Protein AF-A0A2V8ITG3-F1 (afdb_monomer)

Mean predicted aligned error: 16.87 Å

Solvent-accessible surface area (backbone atoms only — not comparable to full-atom values): 13182 Å² total; per-residue (Å²): 138,84,89,83,83,87,79,85,81,84,82,84,82,82,79,81,78,76,78,73,76,70,71,50,58,77,72,59,46,65,30,50,30,39,38,37,41,91,92,42,79,46,66,33,39,35,39,34,44,70,60,87,52,37,33,38,39,39,37,38,40,96,91,45,75,36,63,32,40,36,38,42,59,37,47,38,37,37,40,37,37,62,47,83,47,99,92,42,81,45,65,40,44,32,42,33,41,55,58,83,56,34,36,41,34,40,34,48,37,103,87,54,56,37,40,35,38,31,26,29,74,70,39,67,80,65,53,74,81,84,68,72,82,81,68,80,80,73,68,73,56,44,45,30,42,35,45,36,44,38,97,89,49,74,49,70,33,41,36,37,40,43,64,59,89,44,41,32,38,38,42,37,36,40,91,88,80,43,77,36,66,31,45,33,39,45,58,78,51,36,40,38,37,32,35,69,48,70,58,98,85,43,82,36,51,34,40,38,45,32,38,53,78,52,94,50,36,32,39,35,39,34,35,53,54,85,76,47,61,32,40,35,40,34,39,53,61,128

Sequence (238 aa):
MIYKAIILNIAALLTFASAASAQSADVTGTWTATFVTNGQSYPAKMILKKDGENTSGTISSDRGEFPISGAVSGQTVTFSFTMQGENGPIAIAMKGDVDGDAMKGTFDHGGGSGTWSASRGDAQAKEQPKRDAPPEKVDVTGTWAFSIELPNISATPT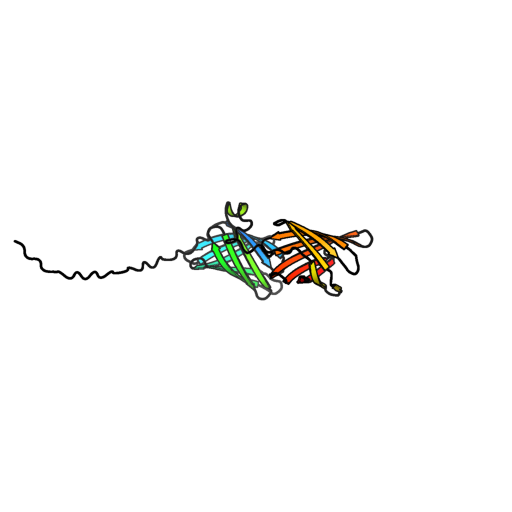VVFKQDGESLTGEYQSQQYGGFPLKGTMKGNTIDFGFEMAIDGNALSVSYSGTVVDKDTMKGEMSYGGLADGTFTAARKK

Radius of gyration: 26.59 Å; Cα contacts (8 Å, |Δi|>4): 500; chains: 1; bounding box: 91×51×76 Å

Structure (mmCIF, N/CA/C/O backbone):
data_AF-A0A2V8ITG3-F1
#
_entry.id   AF-A0A2V8ITG3-F1
#
loop_
_atom_site.group_PDB
_atom_site.id
_atom_site.type_symbol
_atom_site.label_atom_id
_atom_site.label_alt_id
_atom_site.label_comp_id
_atom_site.label_asym_id
_atom_site.label_entity_id
_atom_site.label_seq_id
_atom_site.pdbx_PDB_ins_code
_atom_site.Cartn_x
_atom_site.Cartn_y
_atom_site.Cartn_z
_atom_site.occupancy
_atom_site.B_iso_or_equiv
_atom_site.auth_seq_id
_atom_site.auth_comp_id
_atom_site.auth_asym_id
_atom_site.auth_atom_id
_atom_site.pdbx_PDB_model_num
ATOM 1 N N . MET A 1 1 ? -68.868 -25.888 50.335 1.00 37.38 1 MET A N 1
ATOM 2 C CA . MET A 1 1 ? -68.488 -25.848 48.903 1.00 37.38 1 MET A CA 1
ATOM 3 C C . MET A 1 1 ? -68.518 -24.384 48.471 1.00 37.38 1 MET A C 1
ATOM 5 O O . MET A 1 1 ? -69.593 -23.826 48.375 1.00 37.38 1 MET A O 1
ATOM 9 N N . ILE A 1 2 ? -67.430 -23.654 48.727 1.00 35.66 2 ILE A N 1
ATOM 10 C CA . ILE A 1 2 ? -66.451 -23.124 47.750 1.00 35.66 2 ILE A CA 1
ATOM 11 C C . ILE A 1 2 ? -67.048 -22.055 46.814 1.00 35.66 2 ILE A C 1
ATOM 13 O O . ILE A 1 2 ? -67.674 -22.367 45.807 1.00 35.66 2 ILE A O 1
ATOM 17 N N . TYR A 1 3 ? -66.769 -20.794 47.164 1.00 35.47 3 TYR A N 1
ATOM 18 C CA . TYR A 1 3 ? -66.796 -19.612 46.300 1.00 35.47 3 TYR A CA 1
ATOM 19 C C . TYR A 1 3 ? -65.605 -19.638 45.328 1.00 35.47 3 TYR A C 1
ATOM 21 O O . TYR A 1 3 ? -64.505 -20.022 45.730 1.00 35.47 3 TYR A O 1
ATOM 29 N N . LYS A 1 4 ? -65.770 -19.134 44.097 1.00 35.31 4 LYS A N 1
ATOM 30 C CA . LYS A 1 4 ? -64.644 -18.652 43.278 1.00 35.31 4 LYS A CA 1
ATOM 31 C C . LYS A 1 4 ? -64.992 -17.322 42.610 1.00 35.31 4 LYS A C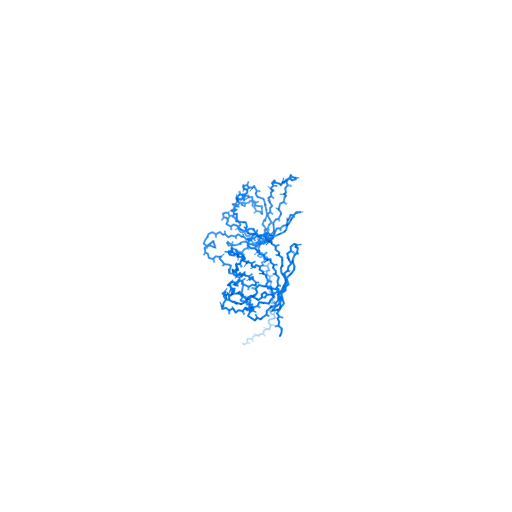 1
ATOM 33 O O . LYS A 1 4 ? -65.743 -17.276 41.643 1.00 35.31 4 LYS A O 1
ATOM 38 N N . ALA A 1 5 ? -64.419 -16.256 43.163 1.00 38.72 5 ALA A N 1
ATOM 39 C CA . ALA A 1 5 ? -64.280 -14.952 42.533 1.00 38.72 5 ALA A CA 1
ATOM 40 C C . ALA A 1 5 ? -63.110 -15.002 41.536 1.00 38.72 5 ALA A C 1
ATOM 42 O O . ALA A 1 5 ? -62.048 -15.541 41.848 1.00 38.72 5 ALA A O 1
ATOM 43 N N . ILE A 1 6 ? -63.312 -14.458 40.338 1.00 42.28 6 ILE A N 1
ATOM 44 C CA . ILE A 1 6 ? -62.268 -14.302 39.322 1.00 42.28 6 ILE A CA 1
ATOM 45 C C . ILE A 1 6 ? -61.577 -12.966 39.604 1.00 42.28 6 ILE A C 1
ATOM 47 O O . ILE A 1 6 ? -62.168 -11.906 39.418 1.00 42.28 6 ILE A O 1
ATOM 51 N N . ILE A 1 7 ? -60.344 -13.027 40.107 1.00 39.53 7 ILE A N 1
ATOM 52 C CA . ILE A 1 7 ? -59.481 -11.861 40.319 1.00 39.53 7 ILE A CA 1
ATOM 53 C C . ILE A 1 7 ? -58.686 -11.633 39.032 1.00 39.53 7 ILE A C 1
ATOM 55 O O . ILE A 1 7 ? -57.923 -12.497 38.602 1.00 39.53 7 ILE A O 1
ATOM 59 N N . LEU A 1 8 ? -58.882 -10.466 38.422 1.00 34.41 8 LEU A N 1
ATOM 60 C CA . LEU A 1 8 ? -58.114 -9.975 37.282 1.00 34.41 8 LEU A CA 1
ATOM 61 C C . LEU A 1 8 ? -56.785 -9.401 37.808 1.00 34.41 8 LEU A C 1
ATOM 63 O O . LEU A 1 8 ? -56.781 -8.368 38.473 1.00 34.41 8 LEU A O 1
ATOM 67 N N . ASN A 1 9 ? -55.665 -10.084 37.556 1.00 35.25 9 ASN A N 1
ATOM 68 C CA . ASN A 1 9 ? -54.328 -9.616 37.936 1.00 35.25 9 ASN A CA 1
ATOM 69 C C . ASN A 1 9 ? -53.717 -8.766 36.813 1.00 35.25 9 ASN A C 1
ATOM 71 O O . ASN A 1 9 ? -53.488 -9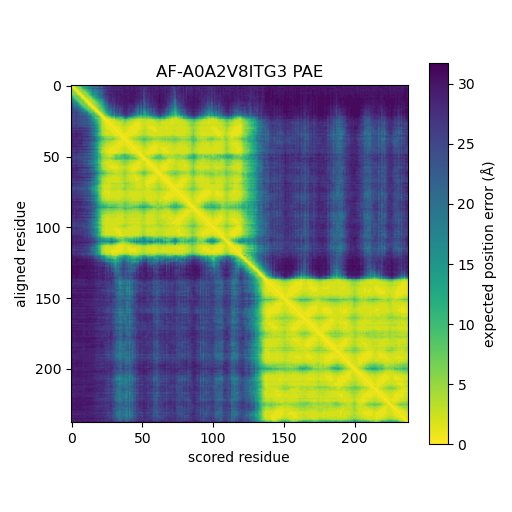.255 35.708 1.00 35.25 9 ASN A O 1
ATOM 75 N N . ILE A 1 10 ? -53.434 -7.500 37.122 1.00 47.84 10 ILE A N 1
ATOM 76 C CA . ILE A 1 10 ? -52.652 -6.573 36.297 1.00 47.84 10 ILE A CA 1
ATOM 77 C C . ILE A 1 10 ? -51.172 -6.812 36.617 1.00 47.84 10 ILE A C 1
ATOM 79 O O . ILE A 1 10 ? -50.744 -6.580 37.745 1.00 47.84 10 ILE A O 1
ATOM 83 N N . ALA A 1 11 ? -50.383 -7.257 35.638 1.00 43.88 11 ALA A N 1
ATOM 84 C CA . ALA A 1 11 ? -48.926 -7.312 35.747 1.00 43.88 11 ALA A CA 1
ATOM 85 C C . ALA A 1 11 ? -48.317 -6.138 34.966 1.00 43.88 11 ALA A C 1
ATOM 87 O O . ALA A 1 11 ? -48.260 -6.159 33.738 1.00 43.88 11 ALA A O 1
ATOM 88 N N . ALA A 1 12 ? -47.883 -5.099 35.683 1.00 47.81 12 ALA A N 1
ATOM 89 C CA . ALA A 1 12 ? -47.069 -4.022 35.129 1.00 47.81 12 ALA A CA 1
ATOM 90 C C . ALA A 1 12 ? -45.604 -4.486 35.067 1.00 47.81 12 ALA A C 1
ATOM 92 O O . ALA A 1 12 ? -44.951 -4.646 36.098 1.00 47.81 12 ALA A O 1
ATOM 93 N N . LEU A 1 13 ? -45.099 -4.728 33.857 1.00 40.94 13 LEU A N 1
ATOM 94 C CA . LEU A 1 13 ? -43.694 -5.045 33.608 1.00 40.94 13 LEU A CA 1
ATOM 95 C C . LEU A 1 13 ? -42.901 -3.725 33.535 1.00 40.94 13 LEU A C 1
ATOM 97 O O . LEU A 1 13 ? -42.943 -3.030 32.522 1.00 40.94 13 LEU A O 1
ATOM 101 N N . LEU A 1 14 ? -42.203 -3.348 34.611 1.00 46.72 14 LEU A N 1
ATOM 102 C CA . LEU A 1 14 ? -41.207 -2.270 34.575 1.00 46.72 14 LEU A CA 1
ATOM 103 C C . LEU A 1 14 ? -39.912 -2.802 33.947 1.00 46.72 14 LEU A C 1
ATOM 105 O O . LEU A 1 14 ? -39.163 -3.543 34.581 1.00 46.72 14 LEU A O 1
ATOM 109 N N . THR A 1 15 ? -39.626 -2.408 32.708 1.00 45.44 15 THR A N 1
ATOM 110 C CA . THR A 1 15 ? -38.314 -2.612 32.085 1.00 45.44 15 THR A CA 1
ATOM 111 C C . THR A 1 15 ? -37.348 -1.532 32.572 1.00 45.44 15 THR A C 1
ATOM 113 O O . THR A 1 15 ? -37.402 -0.392 32.111 1.00 45.44 15 THR A O 1
ATOM 116 N N . PHE A 1 16 ? -36.446 -1.877 33.492 1.00 43.12 16 PHE A N 1
ATOM 117 C CA . PHE A 1 16 ? -35.237 -1.087 33.725 1.00 43.12 16 PHE A CA 1
ATOM 118 C C . PHE A 1 16 ? -34.304 -1.286 32.527 1.00 43.12 16 PHE A C 1
ATOM 120 O O . PHE A 1 16 ? -33.667 -2.329 32.390 1.00 43.12 16 PHE A O 1
ATOM 127 N N . ALA A 1 17 ? -34.242 -0.298 31.635 1.00 43.00 17 ALA A N 1
ATOM 128 C CA . ALA A 1 17 ? -33.163 -0.207 30.665 1.00 43.00 17 ALA A CA 1
ATOM 129 C C . ALA A 1 17 ? -31.890 0.182 31.428 1.00 43.00 17 ALA A C 1
ATOM 131 O O . ALA A 1 17 ? -31.661 1.354 31.724 1.00 43.00 17 ALA A O 1
ATOM 132 N N . SER A 1 18 ? -31.082 -0.809 31.797 1.00 47.00 18 SER A N 1
ATOM 133 C CA . SER A 1 18 ? -29.715 -0.572 32.245 1.00 47.00 18 SER A CA 1
ATOM 134 C C . SER A 1 18 ? -28.960 0.066 31.082 1.00 47.00 18 SER A C 1
ATOM 136 O O . SER A 1 18 ? -28.606 -0.619 30.123 1.00 47.00 18 SER A O 1
ATOM 138 N N . ALA A 1 19 ? -28.736 1.379 31.136 1.00 44.31 19 ALA A N 1
ATOM 139 C CA . ALA A 1 19 ? -27.731 2.018 30.304 1.00 44.31 19 ALA A CA 1
ATOM 140 C C . ALA A 1 19 ? -26.382 1.431 30.734 1.00 44.31 19 ALA A C 1
ATOM 142 O O . ALA A 1 19 ? -25.797 1.858 31.727 1.00 44.31 19 ALA A O 1
ATOM 143 N N . ALA A 1 20 ? -25.938 0.378 30.046 1.00 43.50 20 ALA A N 1
ATOM 144 C CA . ALA A 1 20 ? -24.583 -0.118 30.175 1.00 43.50 20 ALA A CA 1
ATOM 145 C C . ALA A 1 20 ? -23.661 1.063 29.860 1.00 43.50 20 ALA A C 1
ATOM 147 O O . ALA A 1 20 ? -23.623 1.541 28.726 1.00 43.50 20 ALA A O 1
ATOM 148 N N . SER A 1 21 ? -22.978 1.584 30.877 1.00 48.12 21 SER A N 1
ATOM 149 C CA . SER A 1 21 ? -21.921 2.565 30.686 1.00 48.12 21 SER A CA 1
ATOM 150 C C . SER A 1 21 ? -20.873 1.910 29.795 1.00 48.12 21 SER A C 1
ATOM 152 O O . SER A 1 21 ? -20.170 1.002 30.242 1.00 48.12 21 SER A O 1
ATOM 154 N N . ALA A 1 22 ? -20.813 2.302 28.525 1.00 54.34 22 ALA A N 1
ATOM 155 C CA . ALA A 1 22 ? -19.781 1.832 27.618 1.00 54.34 22 ALA A CA 1
ATOM 156 C C . ALA A 1 22 ? -18.432 2.317 28.164 1.00 54.34 22 ALA A C 1
ATOM 158 O O . ALA A 1 22 ? -18.103 3.498 28.075 1.00 54.34 22 ALA A O 1
ATOM 159 N N . GLN A 1 23 ? -17.690 1.421 28.813 1.00 66.69 23 GLN A N 1
ATOM 160 C CA . GLN A 1 23 ? -16.386 1.740 29.372 1.00 66.69 23 GLN A CA 1
ATOM 161 C C . GLN A 1 23 ? -15.424 2.034 28.215 1.00 66.69 23 GLN A C 1
ATOM 163 O O . GLN A 1 23 ? -15.297 1.227 27.295 1.00 66.69 23 GLN A O 1
ATOM 168 N N . SER A 1 24 ? -14.779 3.204 28.236 1.00 74.50 24 SER A N 1
ATOM 169 C CA . SER A 1 24 ? -13.814 3.584 27.200 1.00 74.50 24 SER A CA 1
ATOM 170 C C . SER A 1 24 ? -12.648 2.597 27.157 1.00 74.50 24 SER A C 1
ATOM 172 O O . SER A 1 24 ? -12.103 2.244 28.207 1.00 74.50 24 SER A O 1
ATOM 174 N N . ALA A 1 25 ? -12.230 2.223 25.949 1.00 83.00 25 ALA A N 1
ATOM 175 C CA . ALA A 1 25 ? -11.181 1.248 25.693 1.00 83.00 25 ALA A CA 1
ATOM 176 C C . ALA A 1 25 ? -9.872 1.576 26.437 1.00 83.00 25 ALA A C 1
ATOM 178 O O . ALA A 1 25 ? -9.527 2.746 26.673 1.00 83.00 25 ALA A O 1
ATOM 179 N N . ASP A 1 26 ? -9.142 0.531 26.834 1.00 86.75 26 ASP A N 1
ATOM 180 C CA . ASP A 1 26 ? -7.838 0.669 27.480 1.00 86.75 26 ASP A CA 1
ATOM 181 C C . ASP A 1 26 ? -6.712 0.724 26.444 1.00 86.75 26 ASP A C 1
ATOM 183 O O . ASP A 1 26 ? -6.249 -0.293 25.925 1.00 86.75 26 ASP A O 1
ATOM 187 N N . VAL A 1 27 ? -6.245 1.944 26.191 1.00 90.88 27 VAL A N 1
ATOM 188 C CA . VAL A 1 27 ? -5.159 2.245 25.253 1.00 90.88 27 VAL A CA 1
ATOM 189 C C . VAL A 1 27 ? -3.777 2.268 25.908 1.00 90.88 27 VAL A C 1
ATOM 191 O O . VAL A 1 27 ? -2.792 2.537 25.227 1.00 90.88 27 VAL A O 1
ATOM 194 N N . THR A 1 28 ? -3.663 2.032 27.218 1.00 91.31 28 THR A N 1
ATOM 195 C CA . THR A 1 28 ? -2.387 2.192 27.929 1.00 91.31 28 THR A CA 1
ATOM 196 C C . THR A 1 28 ? -1.337 1.157 27.523 1.00 91.31 28 THR A C 1
ATOM 198 O O . THR A 1 28 ? -1.643 0.052 27.081 1.00 91.31 28 THR A O 1
ATOM 201 N N . GLY A 1 29 ? -0.064 1.518 27.668 1.00 89.06 29 GLY A N 1
ATOM 202 C CA . GLY A 1 29 ? 1.063 0.628 27.405 1.00 89.06 29 GLY A CA 1
ATOM 203 C C . GLY A 1 29 ? 1.778 0.904 26.086 1.00 89.06 29 GLY A C 1
ATOM 204 O O . GLY A 1 29 ? 1.646 1.971 25.486 1.00 89.06 29 GLY A O 1
ATOM 205 N N . THR A 1 30 ? 2.605 -0.058 25.684 1.00 88.31 30 THR A N 1
ATOM 206 C CA . THR A 1 30 ? 3.484 0.050 24.516 1.00 88.31 30 THR A CA 1
ATOM 207 C C . THR A 1 30 ? 2.858 -0.644 23.318 1.00 88.31 30 THR A C 1
ATOM 209 O O . THR A 1 30 ? 2.478 -1.808 23.405 1.00 88.31 30 THR A O 1
ATOM 212 N N . TRP A 1 31 ? 2.825 0.060 22.196 1.00 92.12 31 TRP A N 1
ATOM 213 C CA . TRP A 1 31 ? 2.252 -0.370 20.934 1.00 92.12 31 TRP A CA 1
ATOM 214 C C . TRP A 1 31 ? 3.297 -0.301 19.823 1.00 92.12 31 TRP A C 1
ATOM 216 O O . TRP A 1 31 ? 4.055 0.668 19.722 1.00 92.12 31 TRP A O 1
ATOM 226 N N . THR A 1 32 ? 3.299 -1.303 18.955 1.00 84.38 32 THR A N 1
ATOM 227 C CA . THR A 1 32 ? 4.018 -1.277 17.682 1.00 84.38 32 THR A CA 1
ATOM 228 C C . THR A 1 32 ? 3.070 -0.725 16.630 1.00 84.38 32 THR A C 1
ATOM 230 O O . THR A 1 32 ? 2.027 -1.319 16.379 1.00 84.38 32 THR A O 1
ATOM 233 N N . ALA A 1 33 ? 3.406 0.420 16.043 1.00 88.44 33 ALA A N 1
ATOM 234 C CA . ALA A 1 33 ? 2.581 1.136 15.082 1.00 88.44 33 ALA A CA 1
ATOM 235 C C . ALA A 1 33 ? 3.181 1.106 13.672 1.00 88.44 33 ALA A C 1
ATOM 237 O O . ALA A 1 33 ? 4.388 0.965 13.479 1.00 88.44 33 ALA A O 1
ATOM 238 N N . THR A 1 34 ? 2.339 1.267 12.659 1.00 83.75 34 THR A N 1
ATOM 239 C CA . THR A 1 34 ? 2.747 1.455 11.265 1.00 83.75 34 THR A CA 1
ATOM 240 C C . THR A 1 34 ? 1.870 2.522 10.637 1.00 83.75 34 THR A C 1
ATOM 242 O O . THR A 1 34 ? 0.646 2.448 10.727 1.00 83.75 34 THR A O 1
ATOM 245 N N . PHE A 1 35 ? 2.499 3.508 10.007 1.00 85.38 35 PHE A N 1
ATOM 246 C CA . PHE A 1 35 ? 1.840 4.567 9.250 1.00 85.38 35 PHE A CA 1
ATOM 247 C C . PHE A 1 35 ? 2.035 4.304 7.767 1.00 85.38 35 PHE A C 1
ATOM 249 O O . PHE A 1 35 ? 3.158 4.073 7.333 1.00 85.38 35 PHE A O 1
ATOM 256 N N . VAL A 1 36 ? 0.962 4.371 6.990 1.00 80.50 36 VAL A N 1
ATOM 257 C CA . VAL A 1 36 ? 0.993 4.217 5.537 1.00 80.50 36 VAL A CA 1
ATOM 258 C C . VAL A 1 36 ? 0.516 5.514 4.906 1.00 80.50 36 VAL A C 1
ATOM 260 O O . VAL A 1 36 ? -0.631 5.917 5.098 1.00 80.50 36 VAL A O 1
ATOM 263 N N . THR A 1 37 ? 1.395 6.176 4.163 1.00 76.50 37 THR A N 1
ATOM 264 C CA . THR A 1 37 ? 1.067 7.378 3.386 1.00 76.50 37 THR A CA 1
ATOM 265 C C . THR A 1 37 ? 1.850 7.373 2.088 1.00 76.50 37 THR A C 1
ATOM 267 O O . THR A 1 37 ? 3.012 6.966 2.074 1.00 76.50 37 THR A O 1
ATOM 270 N N . ASN A 1 38 ? 1.195 7.773 0.995 1.00 72.75 38 ASN A N 1
ATOM 271 C CA . ASN A 1 38 ? 1.750 7.719 -0.361 1.00 72.75 38 ASN A CA 1
ATOM 272 C C . ASN A 1 38 ? 2.376 6.345 -0.678 1.00 72.75 38 ASN A C 1
ATOM 274 O O . ASN A 1 38 ? 3.524 6.261 -1.099 1.00 72.75 38 ASN A O 1
ATOM 278 N N . GLY A 1 39 ? 1.676 5.263 -0.313 1.00 59.97 39 GLY A N 1
ATOM 279 C CA . GLY A 1 39 ? 2.135 3.881 -0.516 1.00 59.97 39 GLY A CA 1
ATOM 280 C C . GLY A 1 39 ? 3.307 3.424 0.368 1.00 59.97 39 GLY A C 1
ATOM 281 O O . GLY A 1 39 ? 3.590 2.231 0.435 1.00 59.97 39 GLY A O 1
ATOM 282 N N . GLN A 1 40 ? 3.967 4.327 1.096 1.00 57.31 40 GLN A N 1
ATOM 283 C CA . GLN A 1 40 ? 5.132 4.018 1.923 1.00 57.31 40 GLN A CA 1
ATOM 284 C C . GLN A 1 40 ? 4.731 3.674 3.358 1.00 57.31 40 GLN A C 1
ATOM 286 O O . GLN A 1 40 ? 3.907 4.362 3.964 1.00 57.31 40 GLN A O 1
ATOM 291 N N . SER A 1 41 ? 5.347 2.623 3.907 1.00 78.31 41 SER A N 1
ATOM 292 C CA . SER A 1 41 ? 5.154 2.179 5.292 1.00 78.31 41 SER A CA 1
ATOM 293 C C . SER A 1 41 ? 6.246 2.721 6.210 1.00 78.31 41 SER A C 1
ATOM 295 O O . SER A 1 41 ? 7.432 2.508 5.971 1.00 78.31 41 SER A O 1
ATOM 297 N N . TYR A 1 42 ? 5.836 3.356 7.302 1.00 78.75 42 TYR A N 1
ATOM 298 C CA . TYR A 1 42 ? 6.715 3.931 8.313 1.00 78.75 42 TYR A CA 1
ATOM 299 C C . TYR A 1 42 ? 6.437 3.270 9.670 1.00 78.75 42 TYR A C 1
ATOM 301 O O . TYR A 1 42 ? 5.391 3.538 10.275 1.00 78.75 42 TYR A O 1
ATOM 309 N N . PRO A 1 43 ? 7.322 2.380 10.154 1.00 80.19 43 PRO A N 1
ATOM 310 C CA . PRO A 1 43 ? 7.164 1.762 11.461 1.00 80.19 43 PRO A CA 1
ATOM 311 C C . PRO A 1 43 ? 7.444 2.775 12.576 1.00 80.19 43 PRO A C 1
ATOM 313 O O . PRO A 1 43 ? 8.349 3.603 12.487 1.00 80.19 43 PRO A O 1
ATOM 316 N N . ALA A 1 44 ? 6.682 2.680 13.658 1.00 87.50 44 ALA A N 1
ATOM 317 C CA . ALA A 1 44 ? 6.857 3.499 14.846 1.00 87.50 44 ALA A CA 1
ATOM 318 C C . ALA A 1 44 ? 6.533 2.694 16.106 1.00 87.50 44 ALA A C 1
ATOM 320 O O . ALA A 1 44 ? 5.903 1.640 16.067 1.00 87.50 44 ALA A O 1
ATOM 321 N N . LYS A 1 45 ? 6.946 3.213 17.254 1.00 87.69 45 LYS A N 1
ATOM 322 C CA . LYS A 1 45 ? 6.577 2.702 18.573 1.00 87.69 45 LYS A CA 1
ATOM 323 C C . LYS A 1 45 ? 5.806 3.787 19.303 1.00 87.69 45 LYS A C 1
ATOM 325 O O . LYS A 1 45 ? 6.289 4.910 19.376 1.00 87.69 45 LYS A O 1
ATOM 330 N N . MET A 1 46 ? 4.647 3.457 19.860 1.00 92.88 46 MET A N 1
ATOM 331 C CA . MET A 1 46 ? 3.862 4.375 20.687 1.00 92.88 46 MET A CA 1
ATOM 332 C C . MET A 1 46 ? 3.841 3.879 22.129 1.00 92.88 46 MET A C 1
ATOM 334 O O . MET A 1 46 ? 3.665 2.690 22.371 1.00 92.88 46 MET A O 1
ATOM 338 N N . ILE A 1 47 ? 4.002 4.775 23.095 1.00 89.94 47 ILE A N 1
ATOM 339 C CA . ILE A 1 47 ? 3.862 4.472 24.522 1.00 89.94 47 ILE A CA 1
ATOM 340 C C . ILE A 1 47 ? 2.788 5.397 25.070 1.00 89.94 47 ILE A C 1
ATOM 342 O O . ILE A 1 47 ? 2.997 6.604 25.126 1.00 89.94 47 ILE A O 1
ATOM 346 N N . LEU A 1 48 ? 1.647 4.840 25.471 1.00 94.19 48 LEU A N 1
ATOM 347 C CA . LEU A 1 48 ? 0.464 5.593 25.879 1.00 94.19 48 LEU A CA 1
ATOM 348 C C . LEU A 1 48 ? 0.182 5.429 27.378 1.00 94.19 48 LEU A C 1
ATOM 350 O O . LEU A 1 48 ? 0.309 4.347 27.955 1.00 94.19 48 LEU A O 1
ATOM 354 N N . LYS A 1 49 ? -0.245 6.519 28.010 1.00 87.75 49 LYS A N 1
ATOM 355 C CA . LYS A 1 49 ? -0.703 6.613 29.400 1.00 87.75 49 LYS A CA 1
ATOM 356 C C . LYS A 1 49 ? -2.059 7.306 29.417 1.00 87.75 49 LYS A C 1
ATOM 358 O O . LYS A 1 49 ? -2.255 8.286 28.702 1.00 87.75 49 LYS A O 1
ATOM 363 N N . LYS A 1 50 ? -2.977 6.824 30.249 1.00 81.06 50 LYS A N 1
ATOM 364 C CA . LYS A 1 50 ? -4.341 7.348 30.352 1.00 81.06 50 LYS A CA 1
ATOM 365 C C . LYS A 1 50 ? -4.516 8.116 31.659 1.00 81.06 50 LYS A C 1
ATOM 367 O O . LYS A 1 50 ? -4.047 7.664 32.700 1.00 81.06 50 LYS A O 1
ATOM 372 N N . ASP A 1 51 ? -5.203 9.247 31.577 1.00 79.94 51 ASP A N 1
ATOM 373 C CA . ASP A 1 51 ? -5.668 10.052 32.705 1.00 79.94 51 ASP A CA 1
ATOM 374 C C . ASP A 1 51 ? -7.144 10.410 32.457 1.00 79.94 51 ASP A C 1
ATOM 376 O O . ASP A 1 51 ? -7.474 11.323 31.695 1.00 79.94 51 ASP A O 1
ATOM 380 N N . GLY A 1 52 ? -8.052 9.597 33.005 1.00 75.69 52 GLY A N 1
ATOM 381 C CA . GLY A 1 52 ? -9.482 9.675 32.690 1.00 75.69 52 GLY A CA 1
ATOM 382 C C . GLY A 1 52 ? -9.771 9.368 31.214 1.00 75.69 52 GLY A C 1
ATOM 383 O O . GLY A 1 52 ? -9.412 8.302 30.720 1.00 75.69 52 GLY A O 1
ATOM 384 N N . GLU A 1 53 ? -10.441 10.279 30.507 1.00 76.50 53 GLU A N 1
ATOM 385 C CA . GLU A 1 53 ? -10.679 10.175 29.054 1.00 76.50 53 GLU A CA 1
ATOM 386 C C . GLU A 1 53 ? -9.490 10.669 28.219 1.00 76.50 53 GLU A C 1
ATOM 388 O O . GLU A 1 53 ? -9.398 10.353 27.032 1.00 76.50 53 GLU A O 1
ATOM 393 N N . ASN A 1 54 ? -8.553 11.398 28.828 1.00 84.44 54 ASN A N 1
ATOM 394 C CA . ASN A 1 54 ? -7.380 11.925 28.144 1.00 84.44 54 ASN A CA 1
ATOM 395 C C . ASN A 1 54 ? -6.268 10.877 28.081 1.00 84.44 54 ASN A C 1
ATOM 397 O O . ASN A 1 54 ? -6.106 10.031 28.962 1.00 84.44 54 ASN A O 1
ATOM 401 N N . THR A 1 55 ? -5.469 10.944 27.025 1.00 87.62 55 THR A N 1
ATOM 402 C CA . THR A 1 55 ? -4.291 10.100 26.821 1.00 87.62 55 THR A CA 1
ATOM 403 C C . THR A 1 55 ? -3.088 10.975 26.504 1.00 87.62 55 THR A C 1
ATOM 405 O O . THR A 1 55 ? -3.190 11.953 25.769 1.00 87.62 55 THR A O 1
ATOM 408 N N . SER A 1 56 ? -1.935 10.621 27.055 1.00 91.38 56 SER A N 1
ATOM 409 C CA . SER A 1 56 ? -0.643 11.235 26.748 1.00 91.38 56 SER A CA 1
ATOM 410 C C . SER A 1 56 ? 0.392 10.149 26.502 1.00 91.38 56 SER A C 1
ATOM 412 O O . SER A 1 56 ? 0.198 8.998 26.896 1.00 91.38 56 SER A O 1
ATOM 414 N N . GLY A 1 57 ? 1.499 10.482 25.854 1.00 92.31 57 GLY A N 1
ATOM 415 C CA . GLY A 1 57 ? 2.499 9.479 25.547 1.00 92.31 57 GLY A CA 1
ATOM 416 C C . GLY A 1 57 ? 3.664 9.983 24.723 1.00 92.31 57 GLY A C 1
ATOM 417 O O . GLY A 1 57 ? 3.855 11.186 24.539 1.00 92.31 57 GLY A O 1
ATOM 418 N N . THR A 1 58 ? 4.401 9.027 24.172 1.00 91.69 58 THR A N 1
ATOM 419 C CA . THR A 1 58 ? 5.438 9.273 23.170 1.00 91.69 58 THR A CA 1
ATOM 420 C C . THR A 1 58 ? 5.209 8.419 21.933 1.00 91.69 58 THR A C 1
ATOM 422 O O . THR A 1 58 ? 4.693 7.303 22.016 1.00 91.69 58 THR A O 1
ATOM 425 N N . ILE A 1 59 ? 5.600 8.951 20.779 1.00 92.56 59 ILE A N 1
ATOM 426 C CA . ILE A 1 59 ? 5.741 8.209 19.532 1.00 92.56 59 ILE A CA 1
ATOM 427 C C . ILE A 1 59 ? 7.186 8.324 19.047 1.00 92.56 59 ILE A C 1
ATOM 429 O O . ILE A 1 59 ? 7.694 9.428 18.873 1.00 92.56 59 ILE A O 1
ATOM 433 N N . SER A 1 60 ? 7.853 7.190 18.844 1.00 82.06 60 SER A N 1
ATOM 434 C CA . SER A 1 60 ? 9.260 7.116 18.436 1.00 82.06 60 SER A CA 1
ATOM 435 C C . SER A 1 60 ? 9.385 6.414 17.081 1.00 82.06 60 SER A C 1
ATOM 437 O O . SER A 1 60 ? 8.806 5.345 16.873 1.00 82.06 60 SER A O 1
ATOM 439 N N . SER A 1 61 ? 10.169 6.993 16.177 1.00 81.81 61 SER A N 1
ATOM 440 C CA . SER A 1 61 ? 10.490 6.470 14.840 1.00 81.81 61 SER A CA 1
ATOM 441 C C . SER A 1 61 ? 11.957 6.754 14.491 1.00 81.81 61 SER A C 1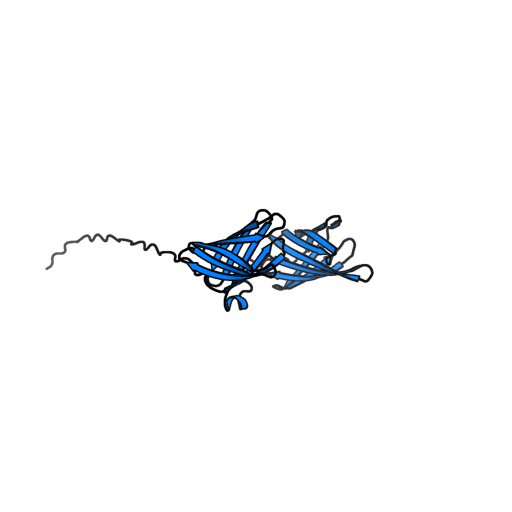
ATOM 443 O O . SER A 1 61 ? 12.682 7.360 15.282 1.00 81.81 61 SER A O 1
ATOM 445 N N . ASP A 1 62 ? 12.394 6.352 13.300 1.00 76.12 62 ASP A N 1
ATOM 446 C CA . ASP A 1 62 ? 13.686 6.745 12.718 1.00 76.12 62 ASP A CA 1
ATOM 447 C C . ASP A 1 62 ? 13.833 8.270 12.547 1.00 76.12 62 ASP A C 1
ATOM 449 O O . ASP A 1 62 ? 14.940 8.802 12.601 1.00 76.12 62 ASP A O 1
ATOM 453 N N . ARG A 1 63 ? 12.709 8.985 12.418 1.00 73.00 63 ARG A N 1
ATOM 454 C CA . ARG A 1 63 ? 12.633 10.452 12.335 1.00 73.00 63 ARG A CA 1
ATOM 455 C C . ARG A 1 63 ? 12.696 11.161 13.690 1.00 73.00 63 ARG A C 1
ATOM 457 O O . ARG A 1 63 ? 12.683 12.389 13.729 1.00 73.00 63 ARG A O 1
ATOM 464 N N . GLY A 1 64 ? 12.749 10.413 14.791 1.00 78.38 64 GLY A N 1
ATOM 465 C CA . GLY A 1 64 ? 12.843 10.947 16.148 1.00 78.38 64 GLY A CA 1
ATOM 466 C C . GLY A 1 64 ? 11.676 10.560 17.052 1.00 78.38 64 GLY A C 1
ATOM 467 O O . GLY A 1 64 ? 10.828 9.734 16.702 1.00 78.38 64 GLY A O 1
ATOM 468 N N . GLU A 1 65 ? 11.669 11.157 18.244 1.00 83.00 65 GLU A N 1
ATOM 469 C CA . GLU A 1 65 ? 10.669 10.941 19.288 1.00 83.00 65 GLU A CA 1
ATOM 470 C C . GLU A 1 65 ? 9.854 12.211 19.528 1.00 83.00 65 GLU A C 1
ATOM 472 O O . GLU A 1 65 ? 10.408 13.289 19.743 1.00 83.00 65 GLU A O 1
ATOM 477 N N . PHE A 1 66 ? 8.531 12.069 19.500 1.00 88.38 66 PHE A N 1
ATOM 478 C CA . PHE A 1 66 ? 7.586 13.171 19.619 1.00 88.38 66 PHE A CA 1
ATOM 479 C C . PHE A 1 66 ? 6.587 12.897 20.747 1.00 88.38 66 PHE A C 1
ATOM 481 O O . PHE A 1 66 ? 6.136 11.757 20.910 1.00 88.38 66 PHE A O 1
ATOM 488 N N . PRO A 1 67 ? 6.202 13.920 21.527 1.00 89.19 67 PRO A N 1
ATOM 489 C CA . PRO A 1 67 ? 5.096 13.787 22.462 1.00 89.19 67 PRO A CA 1
ATOM 490 C C . PRO A 1 67 ? 3.783 13.618 21.689 1.00 89.19 67 PRO A C 1
ATOM 492 O O . PRO A 1 67 ? 3.535 14.324 20.710 1.00 89.19 67 PRO A O 1
ATOM 495 N N . ILE A 1 68 ? 2.935 12.704 22.155 1.00 93.75 68 ILE A N 1
ATOM 496 C CA . ILE A 1 68 ? 1.591 12.485 21.616 1.00 93.75 68 ILE A CA 1
ATOM 497 C C . ILE A 1 68 ? 0.554 12.767 22.704 1.00 93.75 68 ILE A C 1
ATOM 499 O O . ILE A 1 68 ? 0.718 12.371 23.859 1.00 93.75 68 ILE A O 1
ATOM 503 N N . SER A 1 69 ? -0.517 13.451 22.323 1.00 89.94 69 SER A N 1
ATOM 504 C CA . SER A 1 69 ? -1.686 13.722 23.165 1.00 89.94 69 SER A CA 1
ATOM 505 C C . SER A 1 69 ? -2.929 13.171 22.487 1.00 89.94 69 SER A C 1
ATOM 507 O O . SER A 1 69 ? -2.967 13.065 21.265 1.00 89.94 69 SER A O 1
ATOM 509 N N . GLY A 1 70 ? -3.962 12.834 23.245 1.00 90.81 70 GLY A N 1
ATOM 510 C CA . GLY A 1 70 ? -5.200 12.331 22.675 1.00 90.81 70 GLY A CA 1
ATOM 511 C C . GLY A 1 70 ? -6.325 12.144 23.674 1.00 90.81 70 GLY A C 1
ATOM 512 O O . GLY A 1 70 ? -6.222 12.534 24.834 1.00 90.81 70 GLY A O 1
ATOM 513 N N . ALA A 1 71 ? -7.394 11.517 23.203 1.00 88.56 71 ALA A N 1
ATOM 514 C CA . ALA A 1 71 ? -8.585 11.209 23.976 1.00 88.56 71 ALA A CA 1
ATOM 515 C C . ALA A 1 71 ? -9.184 9.868 23.536 1.00 88.56 71 ALA A C 1
ATOM 517 O O . ALA A 1 71 ? -9.013 9.450 22.387 1.00 88.56 71 ALA A O 1
ATOM 518 N N . VAL A 1 72 ? -9.900 9.216 24.453 1.00 87.69 72 VAL A N 1
ATOM 519 C CA . VAL A 1 72 ? -10.624 7.963 24.210 1.00 87.69 72 VAL A CA 1
ATOM 520 C C . VAL A 1 72 ? -12.075 8.114 24.644 1.00 87.69 72 VAL A C 1
ATOM 522 O O . VAL A 1 72 ? -12.352 8.346 25.822 1.00 87.69 72 VAL A O 1
ATOM 525 N N . SER A 1 73 ? -13.001 7.905 23.711 1.00 82.00 73 SER A N 1
ATOM 526 C CA . SER A 1 73 ? -14.442 7.896 23.973 1.00 82.00 73 SER A CA 1
ATOM 527 C C . SER A 1 73 ? -15.045 6.600 23.437 1.00 82.00 73 SER A C 1
ATOM 529 O O . SER A 1 73 ? -15.097 6.373 22.226 1.00 82.00 73 SER A O 1
ATOM 531 N N . GLY A 1 74 ? -15.449 5.703 24.341 1.00 85.31 74 GLY A N 1
ATOM 532 C CA . GLY A 1 74 ? -15.855 4.351 23.958 1.00 85.31 74 GLY A CA 1
ATOM 533 C C . GLY A 1 74 ? -14.704 3.614 23.267 1.00 85.31 74 GLY A C 1
ATOM 534 O O . GLY A 1 74 ? -13.638 3.447 23.854 1.00 85.31 74 GLY A O 1
ATOM 535 N N . GLN A 1 75 ? -14.913 3.187 22.023 1.00 82.81 75 GLN A N 1
ATOM 536 C CA . GLN A 1 75 ? -13.890 2.516 21.207 1.00 82.81 75 GLN A CA 1
ATOM 537 C C . GLN A 1 75 ? -13.121 3.479 20.294 1.00 82.81 75 GLN A C 1
ATOM 539 O O . GLN A 1 75 ? -12.111 3.087 19.724 1.00 82.81 75 GLN A O 1
ATOM 544 N N . THR A 1 76 ? -13.557 4.732 20.170 1.00 82.38 76 THR A N 1
ATOM 545 C CA . THR A 1 76 ? -12.928 5.701 19.274 1.00 82.38 76 THR A CA 1
ATOM 546 C C . THR A 1 76 ? -11.805 6.446 19.989 1.00 82.38 76 THR A C 1
ATOM 548 O O . THR A 1 76 ? -11.955 6.902 21.126 1.00 82.38 76 THR A O 1
ATOM 551 N N . VAL A 1 77 ? -10.686 6.611 19.288 1.00 91.00 77 VAL A N 1
ATOM 552 C CA . VAL A 1 77 ? -9.506 7.348 19.741 1.00 91.00 77 VAL A CA 1
ATOM 553 C C . VAL A 1 77 ? -9.209 8.512 18.813 1.00 91.00 77 VAL A C 1
ATOM 555 O O . VAL A 1 77 ? -9.354 8.422 17.591 1.00 91.00 77 VAL A O 1
ATOM 558 N N . THR A 1 78 ? -8.745 9.608 19.398 1.00 89.88 78 THR A N 1
ATOM 559 C CA . THR A 1 78 ? -8.139 10.718 18.662 1.00 89.88 78 THR A CA 1
ATOM 560 C C . THR A 1 78 ? -6.772 10.992 19.247 1.00 89.88 78 THR A C 1
ATOM 562 O O . THR A 1 78 ? -6.675 11.209 20.452 1.00 89.88 78 THR A O 1
ATOM 565 N N . PHE A 1 79 ? -5.738 11.016 18.415 1.00 93.06 79 PHE A N 1
ATOM 566 C CA . PHE A 1 79 ? -4.385 11.380 18.814 1.00 93.06 79 PHE A CA 1
ATOM 567 C C . PHE A 1 79 ? -3.877 12.555 17.986 1.00 93.06 79 PHE A C 1
ATOM 569 O O . PHE A 1 79 ? -4.299 12.770 16.853 1.00 93.06 79 PHE A O 1
ATOM 576 N N . SER A 1 80 ? -2.943 13.308 18.545 1.00 88.56 80 SER A N 1
ATOM 577 C CA . SER A 1 80 ? -2.244 14.381 17.862 1.00 88.56 80 SER A CA 1
ATOM 578 C C . SER A 1 80 ? -0.805 14.468 18.339 1.00 88.56 80 SER A C 1
ATOM 580 O O . SER A 1 80 ? -0.547 14.392 19.543 1.00 88.56 80 SER A O 1
ATOM 582 N N . PHE A 1 81 ? 0.112 14.696 17.411 1.00 90.25 81 PHE A N 1
ATOM 583 C CA . PHE A 1 81 ? 1.498 15.042 17.705 1.00 90.25 81 PHE A CA 1
ATOM 584 C C . PHE A 1 81 ? 1.990 16.081 16.696 1.00 90.25 81 PHE A C 1
ATOM 586 O O . PHE A 1 81 ? 1.401 16.250 15.627 1.00 90.25 81 PHE A O 1
ATOM 593 N N . THR A 1 82 ? 3.064 16.786 17.040 1.00 85.06 82 THR A N 1
ATOM 594 C CA . THR A 1 82 ? 3.627 17.850 16.202 1.00 85.06 82 THR A CA 1
ATOM 595 C C . THR A 1 82 ? 5.051 17.491 15.811 1.00 85.06 82 THR A C 1
ATOM 597 O O . THR A 1 82 ? 5.884 17.241 16.681 1.00 85.06 82 THR A O 1
ATOM 600 N N . MET A 1 83 ? 5.339 17.506 14.511 1.00 79.81 83 MET A N 1
ATOM 601 C CA . MET A 1 83 ? 6.690 17.344 13.966 1.00 79.81 83 MET A CA 1
ATOM 602 C C . MET A 1 83 ? 7.223 18.671 13.420 1.00 79.81 83 MET A C 1
ATOM 604 O O . MET A 1 83 ? 6.447 19.563 13.086 1.00 79.81 83 MET A O 1
ATOM 608 N N . GLN A 1 84 ? 8.544 18.819 13.329 1.00 77.50 84 GLN A N 1
ATOM 609 C CA . GLN A 1 84 ? 9.161 19.984 12.688 1.00 77.50 84 GLN A CA 1
ATOM 610 C C . GLN A 1 84 ? 9.315 19.712 11.191 1.00 77.50 84 GLN A C 1
ATOM 612 O O . GLN A 1 84 ? 10.036 18.795 10.806 1.00 77.50 84 GLN A O 1
ATOM 617 N N . GLY A 1 85 ? 8.617 20.484 10.361 1.00 69.94 85 GLY A N 1
ATOM 618 C CA . GLY A 1 85 ? 8.798 20.494 8.914 1.00 69.94 85 GLY A CA 1
ATOM 619 C C . GLY A 1 85 ? 9.717 21.629 8.466 1.00 69.94 85 GLY A C 1
ATOM 620 O O . GLY A 1 85 ? 10.056 22.523 9.240 1.00 69.94 85 GLY A O 1
ATOM 621 N N . GLU A 1 86 ? 10.070 21.625 7.182 1.00 73.19 86 GLU A N 1
ATOM 622 C CA . GLU A 1 86 ? 10.931 22.647 6.564 1.00 73.19 86 GLU A CA 1
ATOM 623 C C . GLU A 1 86 ? 10.380 24.077 6.733 1.00 73.19 86 GLU A C 1
ATOM 625 O O . GLU A 1 86 ? 11.137 25.028 6.899 1.00 73.19 86 GLU A O 1
ATOM 630 N N . ASN A 1 87 ? 9.049 24.212 6.774 1.00 78.69 87 ASN A N 1
ATOM 631 C CA . ASN A 1 87 ? 8.329 25.483 6.903 1.00 78.69 87 ASN A CA 1
ATOM 632 C C . ASN A 1 87 ? 7.750 25.723 8.313 1.00 78.69 87 ASN A C 1
ATOM 634 O O . ASN A 1 87 ? 6.853 26.549 8.479 1.00 78.69 87 ASN A O 1
ATOM 638 N N . GLY A 1 88 ? 8.239 25.000 9.326 1.00 83.12 88 GLY A N 1
ATOM 639 C CA . GLY A 1 88 ? 7.790 25.118 10.716 1.00 83.12 88 GLY A CA 1
ATOM 640 C C . GLY A 1 88 ? 7.004 23.902 11.228 1.00 83.12 88 GLY A C 1
ATOM 641 O O . GLY A 1 88 ? 6.994 22.847 10.590 1.00 83.12 88 GLY A O 1
ATOM 642 N N . PRO A 1 89 ? 6.372 24.009 12.411 1.00 82.50 89 PRO A N 1
ATOM 643 C CA . PRO A 1 89 ? 5.710 22.883 13.060 1.00 82.50 89 PRO A CA 1
ATOM 644 C C . PRO A 1 89 ? 4.464 22.421 12.292 1.00 82.50 89 PRO A C 1
ATOM 646 O O . PRO A 1 89 ? 3.582 23.215 11.973 1.00 82.50 89 PRO A O 1
ATOM 649 N N . ILE A 1 90 ? 4.366 21.113 12.060 1.00 81.81 90 ILE A N 1
ATOM 650 C CA . ILE A 1 90 ? 3.246 20.440 11.400 1.00 81.81 90 ILE A CA 1
ATOM 651 C C . ILE A 1 90 ? 2.524 19.588 12.443 1.00 81.81 90 ILE A C 1
ATOM 653 O O . ILE A 1 90 ? 3.086 18.623 12.966 1.00 81.81 90 ILE A O 1
ATOM 657 N N . ALA A 1 91 ? 1.275 19.945 12.746 1.00 82.75 91 ALA A N 1
ATOM 658 C CA . ALA A 1 91 ? 0.400 19.139 13.589 1.00 82.75 91 ALA A CA 1
ATOM 659 C C . ALA A 1 91 ? -0.227 18.010 12.763 1.00 82.75 91 ALA A C 1
ATOM 661 O O . ALA A 1 91 ? -0.812 18.256 11.708 1.00 82.75 91 ALA A O 1
ATOM 662 N N . ILE A 1 92 ? -0.124 16.782 13.261 1.00 85.56 92 ILE A N 1
ATOM 663 C CA . ILE A 1 92 ? -0.730 15.598 12.655 1.00 85.56 92 ILE A CA 1
ATOM 664 C C . ILE A 1 92 ? -1.859 15.145 13.563 1.00 85.56 92 ILE A C 1
ATOM 666 O O . ILE A 1 92 ? -1.621 14.805 14.722 1.00 85.56 92 ILE A O 1
ATOM 670 N N . ALA A 1 93 ? -3.080 15.141 13.031 1.00 87.06 93 ALA A N 1
ATOM 671 C CA . ALA A 1 93 ? -4.254 14.634 13.722 1.00 87.06 93 ALA A CA 1
ATOM 672 C C . ALA A 1 93 ? -4.580 13.224 13.223 1.00 87.06 93 ALA A C 1
ATOM 674 O O . ALA A 1 93 ? -4.657 12.966 12.022 1.00 87.06 93 ALA A O 1
ATOM 675 N N . MET A 1 94 ? -4.790 12.310 14.162 1.00 90.81 94 MET A N 1
ATOM 676 C CA . MET A 1 94 ? -5.093 10.908 13.922 1.00 90.81 94 MET A CA 1
ATOM 677 C C . MET A 1 94 ? -6.426 10.572 14.577 1.00 90.81 94 MET A C 1
ATOM 679 O O . MET A 1 94 ? -6.668 10.930 15.730 1.00 90.81 94 MET A O 1
ATOM 683 N N . LYS A 1 95 ? -7.274 9.832 13.873 1.00 88.50 95 LYS A N 1
ATOM 684 C CA . LYS A 1 95 ? -8.496 9.247 14.425 1.00 88.50 95 LYS A CA 1
ATOM 685 C C . LYS A 1 95 ? -8.486 7.753 14.157 1.00 88.50 95 LYS A C 1
ATOM 687 O O . LYS A 1 95 ? -8.054 7.340 13.086 1.00 88.50 95 LYS A O 1
ATOM 692 N N . GLY A 1 96 ? -8.961 6.953 15.097 1.00 85.94 96 GLY A N 1
ATOM 693 C CA . GLY A 1 96 ? -9.066 5.513 14.914 1.00 85.94 96 GLY A CA 1
ATOM 694 C C . GLY A 1 96 ? -10.039 4.866 15.879 1.00 85.94 96 GLY A C 1
ATOM 695 O O . GLY A 1 96 ? -10.677 5.549 16.679 1.00 85.94 96 GLY A O 1
ATOM 696 N N . ASP A 1 97 ? -10.104 3.546 15.806 1.00 78.88 97 ASP A N 1
ATOM 697 C CA . ASP A 1 97 ? -10.893 2.700 16.688 1.00 78.88 97 ASP A CA 1
ATOM 698 C C . ASP A 1 97 ? -10.005 1.614 17.309 1.00 78.88 97 ASP A C 1
ATOM 700 O O . ASP A 1 97 ? -9.030 1.156 16.700 1.00 78.88 97 ASP A O 1
ATOM 704 N N . VAL A 1 98 ? -10.345 1.231 18.538 1.00 84.12 98 VAL A N 1
ATOM 705 C CA . VAL A 1 98 ? -9.661 0.215 19.342 1.00 84.12 98 VAL A CA 1
ATOM 706 C C . VAL A 1 98 ? -10.478 -1.068 19.319 1.00 84.12 98 VAL A C 1
ATOM 708 O O . VAL A 1 98 ? -11.665 -1.052 19.641 1.00 84.12 98 VAL A O 1
ATOM 711 N N . ASP A 1 99 ? -9.816 -2.177 19.011 1.00 79.00 99 ASP A N 1
ATOM 712 C CA . ASP A 1 99 ? -10.352 -3.530 19.106 1.00 79.00 99 ASP A CA 1
ATOM 713 C C . ASP A 1 99 ? -9.382 -4.383 19.934 1.00 79.00 99 ASP A C 1
ATOM 715 O O . ASP A 1 99 ? -8.396 -4.924 19.435 1.00 79.00 99 ASP A O 1
ATOM 719 N N . GLY A 1 100 ? -9.608 -4.419 21.250 1.00 84.50 100 GLY A N 1
ATOM 720 C CA . GLY A 1 100 ? -8.747 -5.139 22.189 1.00 84.50 100 GLY A CA 1
ATOM 721 C C . GLY A 1 100 ? -7.293 -4.651 22.169 1.00 84.50 100 GLY A C 1
ATOM 722 O O . GLY A 1 100 ? -6.997 -3.537 22.600 1.00 84.50 100 GLY A O 1
ATOM 723 N N . ASP A 1 101 ? -6.389 -5.509 21.694 1.00 85.50 101 ASP A N 1
ATOM 724 C CA . ASP A 1 101 ? -4.946 -5.247 21.592 1.00 85.50 101 ASP A CA 1
ATOM 725 C C . ASP A 1 101 ? -4.514 -4.750 20.204 1.00 85.50 101 ASP A C 1
ATOM 727 O O . ASP A 1 101 ? -3.319 -4.740 19.896 1.00 85.50 101 ASP A O 1
ATOM 731 N N . ALA A 1 102 ? -5.480 -4.294 19.401 1.00 82.94 102 ALA A N 1
ATOM 732 C CA . ALA A 1 102 ? -5.285 -3.693 18.094 1.00 82.94 102 ALA A CA 1
ATOM 733 C C . ALA A 1 102 ? -5.944 -2.307 18.001 1.00 82.94 102 ALA A C 1
ATOM 735 O O . ALA A 1 102 ? -6.986 -2.028 18.595 1.00 82.94 102 ALA A O 1
ATOM 736 N N . MET A 1 103 ? -5.341 -1.429 17.206 1.00 87.12 103 MET A N 1
ATOM 737 C CA . MET A 1 103 ? -5.884 -0.132 16.816 1.00 87.12 103 MET A CA 1
ATOM 738 C C . MET A 1 103 ? -5.713 0.073 15.318 1.00 87.12 103 MET A C 1
ATOM 740 O O . MET A 1 103 ? -4.698 -0.318 14.735 1.00 87.12 103 MET A O 1
ATOM 744 N N . LYS A 1 104 ? -6.682 0.741 14.694 1.00 83.88 104 LYS A N 1
ATOM 745 C CA . LYS A 1 104 ? -6.594 1.164 13.292 1.00 83.88 104 LYS A CA 1
ATOM 746 C C . LYS A 1 104 ? -7.264 2.506 13.092 1.00 83.88 104 LYS A C 1
ATOM 748 O O . LYS A 1 104 ? -8.244 2.821 13.762 1.00 83.88 104 LYS A O 1
ATOM 753 N N . GLY A 1 105 ? -6.772 3.282 12.142 1.00 83.88 105 GLY A N 1
ATOM 754 C CA . GLY A 1 105 ? -7.337 4.589 11.884 1.00 83.88 105 GLY A CA 1
ATOM 755 C C . GLY A 1 105 ? -6.764 5.292 10.670 1.00 83.88 105 GLY A C 1
ATOM 756 O O . GLY A 1 105 ? -6.011 4.729 9.876 1.00 83.88 105 GLY A O 1
ATOM 757 N N . THR A 1 106 ? -7.134 6.557 10.550 1.00 78.31 106 THR A N 1
ATOM 758 C CA . THR A 1 106 ? -6.681 7.477 9.514 1.00 78.31 106 THR A CA 1
ATOM 759 C C . THR A 1 106 ? -5.997 8.675 10.149 1.00 78.31 106 THR A C 1
ATOM 761 O O . THR A 1 106 ? -6.275 9.037 11.296 1.00 78.31 106 THR A O 1
ATOM 764 N N . PHE A 1 107 ? -5.112 9.314 9.401 1.00 85.38 107 PHE A N 1
ATOM 765 C CA . PHE A 1 107 ? -4.560 10.609 9.765 1.00 85.38 107 PHE A CA 1
ATOM 766 C C . PHE A 1 107 ? -4.596 11.545 8.566 1.00 85.38 107 PHE A C 1
ATOM 768 O O . PHE A 1 107 ? -4.544 11.104 7.416 1.00 85.38 107 PHE A O 1
ATOM 775 N N . ASP A 1 108 ? -4.697 12.831 8.860 1.00 72.56 108 ASP A N 1
ATOM 776 C CA . ASP A 1 108 ? -4.667 13.896 7.869 1.00 72.56 108 ASP A CA 1
ATOM 777 C C . ASP A 1 108 ? -3.829 15.051 8.423 1.00 72.56 108 ASP A C 1
ATOM 779 O O . ASP A 1 108 ? -3.870 15.367 9.618 1.00 72.56 108 ASP A O 1
ATOM 783 N N . HIS A 1 109 ? -3.031 15.654 7.556 1.00 70.06 109 HIS A N 1
ATOM 784 C CA . HIS A 1 109 ? -2.335 16.904 7.808 1.00 70.06 109 HIS A CA 1
ATOM 785 C C . HIS A 1 109 ? -2.275 17.689 6.498 1.00 70.06 109 HIS A C 1
ATOM 787 O O . HIS A 1 109 ? -2.348 17.109 5.420 1.00 70.06 109 HIS A O 1
ATOM 793 N N . GLY A 1 110 ? -2.083 19.009 6.572 1.00 55.72 110 GLY A N 1
ATOM 794 C CA . GLY A 1 110 ? -2.133 19.924 5.418 1.00 55.72 110 GLY A CA 1
ATOM 795 C C . GLY A 1 110 ? -1.150 19.657 4.259 1.00 55.72 110 GLY A C 1
ATOM 796 O O . GLY A 1 110 ? -1.089 20.472 3.344 1.00 55.72 110 GLY A O 1
ATOM 797 N N . GLY A 1 111 ? -0.394 18.551 4.291 1.00 56.41 111 GLY A N 1
ATOM 798 C CA . GLY A 1 111 ? 0.472 18.047 3.222 1.00 56.41 111 GLY A CA 1
ATOM 799 C C . GLY A 1 111 ? 0.264 16.567 2.838 1.00 56.41 111 GLY A C 1
ATOM 800 O O . GLY A 1 111 ? 0.991 16.087 1.972 1.00 56.41 111 GLY A O 1
ATOM 801 N N . GLY A 1 112 ? -0.695 15.834 3.427 1.00 64.38 112 GLY A N 1
ATOM 802 C CA . GLY A 1 112 ? -0.980 14.439 3.063 1.00 64.38 112 GLY A CA 1
ATOM 803 C C . GLY A 1 112 ? -1.923 13.696 4.020 1.00 64.38 112 GLY A C 1
ATOM 804 O O . GLY A 1 112 ? -2.027 14.015 5.203 1.00 64.38 112 GLY A O 1
ATOM 805 N N . SER A 1 113 ? -2.572 12.646 3.516 1.00 75.81 113 SER A N 1
ATOM 806 C CA . SER A 1 113 ? -3.418 11.741 4.304 1.00 75.81 113 SER A CA 1
ATOM 807 C C . SER A 1 113 ? -2.885 10.308 4.263 1.00 75.81 113 SER A C 1
ATOM 809 O O . SER A 1 113 ? -2.042 9.951 3.432 1.00 75.81 113 SER A O 1
ATOM 811 N N . GLY A 1 114 ? -3.333 9.480 5.201 1.00 81.31 114 GLY A N 1
ATOM 812 C CA . GLY A 1 114 ? -2.889 8.097 5.291 1.00 81.31 114 GLY A CA 1
ATOM 813 C C . GLY A 1 114 ? -3.666 7.271 6.303 1.00 81.31 114 GLY A C 1
ATOM 814 O O . GLY A 1 114 ? -4.565 7.757 6.993 1.00 81.31 114 GLY A O 1
ATOM 815 N N . THR A 1 115 ? -3.298 5.998 6.398 1.00 83.50 115 THR A N 1
ATOM 816 C CA . THR A 1 115 ? -3.824 5.066 7.400 1.00 83.50 115 THR A CA 1
ATOM 817 C C . THR A 1 115 ? -2.751 4.720 8.411 1.00 83.50 115 THR A C 1
ATOM 819 O O . THR A 1 115 ? -1.564 4.729 8.096 1.00 83.50 115 THR A O 1
ATOM 822 N N . TRP A 1 116 ? -3.156 4.358 9.616 1.00 88.56 116 TRP A N 1
ATOM 823 C CA . TRP A 1 116 ? -2.249 3.821 10.617 1.00 88.56 116 TRP A CA 1
ATOM 824 C C . TRP A 1 116 ? -2.871 2.608 11.302 1.00 88.56 116 TRP A C 1
ATOM 826 O O . TRP A 1 116 ? -4.093 2.493 11.411 1.00 88.56 116 TRP A O 1
ATOM 836 N N . SER A 1 117 ? -2.020 1.705 11.768 1.00 87.50 117 SER A N 1
ATOM 837 C CA . SER A 1 117 ? -2.396 0.570 12.609 1.00 87.50 117 SER A CA 1
ATOM 838 C C . SER A 1 117 ? -1.426 0.444 13.769 1.00 87.50 117 SER A C 1
ATOM 840 O O . SER A 1 117 ? -0.264 0.828 13.633 1.00 87.50 117 SER A O 1
ATOM 842 N N . ALA A 1 118 ? -1.869 -0.115 14.890 1.00 88.88 118 ALA A N 1
ATOM 843 C CA . ALA A 1 118 ? -0.993 -0.441 16.003 1.00 88.88 118 ALA A CA 1
ATOM 844 C C . ALA A 1 118 ? -1.449 -1.702 16.740 1.00 88.88 118 ALA A C 1
ATOM 846 O O . ALA A 1 118 ? -2.647 -1.918 16.878 1.00 88.88 118 ALA A O 1
ATOM 847 N N . SER A 1 119 ? -0.509 -2.499 17.245 1.00 87.31 119 SER A N 1
ATOM 848 C CA . SER A 1 119 ? -0.802 -3.686 18.061 1.00 87.31 119 SER A CA 1
ATOM 849 C C . SER A 1 119 ? 0.175 -3.840 19.235 1.00 87.31 119 SER A C 1
ATOM 851 O O . SER A 1 119 ? 1.277 -3.277 19.217 1.00 87.31 119 SER A 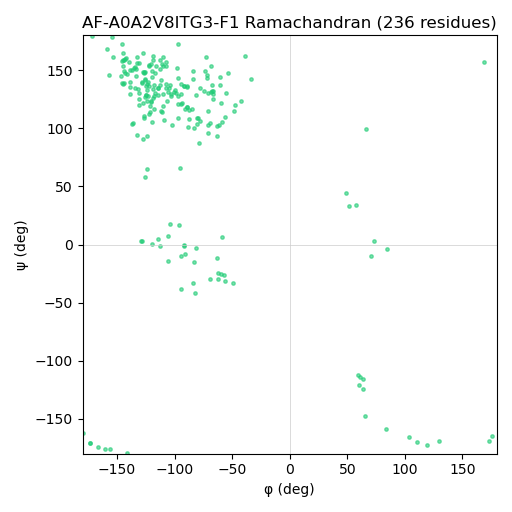O 1
ATOM 853 N N . ARG A 1 120 ? -0.228 -4.559 20.294 1.00 85.06 120 ARG A N 1
ATOM 854 C CA . ARG A 1 120 ? 0.594 -4.809 21.500 1.00 85.06 120 ARG A CA 1
ATOM 855 C C . ARG A 1 120 ? 0.585 -6.285 21.927 1.00 85.06 120 ARG A C 1
ATOM 857 O O . ARG A 1 120 ? -0.347 -7.021 21.629 1.00 85.06 120 ARG A O 1
ATOM 864 N N . GLY A 1 121 ? 1.617 -6.730 22.651 1.00 71.88 121 GLY A N 1
ATOM 865 C CA . GLY A 1 121 ? 1.717 -8.113 23.154 1.00 71.88 121 GLY A CA 1
ATOM 866 C C . GLY A 1 121 ? 1.838 -9.167 22.042 1.00 71.88 121 GLY A C 1
ATOM 867 O O . GLY A 1 121 ? 2.388 -8.889 20.979 1.00 71.88 121 GLY A O 1
ATOM 868 N N . ASP A 1 122 ? 1.300 -10.373 22.260 1.00 48.62 122 ASP A N 1
ATOM 869 C CA . ASP A 1 122 ? 1.291 -11.457 21.259 1.00 48.62 122 ASP A CA 1
ATOM 870 C C . ASP A 1 122 ? 0.482 -11.111 19.994 1.00 48.62 122 ASP A C 1
ATOM 872 O O . ASP A 1 122 ? 0.605 -11.810 18.986 1.00 48.62 122 ASP A O 1
ATOM 876 N N . ALA A 1 123 ? -0.298 -10.021 20.001 1.00 48.81 123 ALA A N 1
ATOM 877 C CA . ALA A 1 123 ? -0.909 -9.467 18.794 1.00 48.81 123 ALA A CA 1
ATOM 878 C C . ALA A 1 123 ? 0.168 -8.998 17.795 1.00 48.81 123 ALA A C 1
ATOM 880 O O . ALA A 1 123 ? 0.023 -9.186 16.595 1.00 48.81 123 ALA A O 1
ATOM 881 N N . GLN A 1 124 ? 1.344 -8.566 18.261 1.00 45.56 124 GLN A N 1
ATOM 882 C CA . GLN A 1 124 ? 2.492 -8.275 17.393 1.00 45.56 124 GLN A CA 1
ATOM 883 C C . GLN A 1 124 ? 3.002 -9.519 16.627 1.00 45.56 124 GLN A C 1
ATOM 885 O O . GLN A 1 124 ? 3.590 -9.379 15.557 1.00 45.56 124 GLN A O 1
ATOM 890 N N . ALA A 1 125 ? 2.760 -10.733 17.146 1.00 39.47 125 ALA A N 1
ATOM 891 C CA . ALA A 1 125 ? 3.164 -12.008 16.538 1.00 39.47 125 ALA A CA 1
ATOM 892 C C . ALA A 1 125 ? 2.000 -12.796 15.894 1.00 39.47 125 ALA A C 1
ATOM 894 O O . ALA A 1 125 ? 2.240 -13.729 15.129 1.00 39.47 125 ALA A O 1
ATOM 895 N N . LYS A 1 126 ? 0.743 -12.433 16.185 1.00 36.50 126 LYS A N 1
ATOM 896 C CA . LYS A 1 126 ? -0.482 -13.074 15.665 1.00 36.50 126 LYS A CA 1
ATOM 897 C C . LYS A 1 126 ? -1.331 -12.174 14.761 1.00 36.50 126 LYS A C 1
ATOM 899 O O . LYS A 1 126 ? -2.393 -12.607 14.324 1.00 36.50 126 LYS A O 1
ATOM 904 N N . GLU A 1 127 ? -0.864 -10.970 14.440 1.00 40.41 127 GLU A N 1
ATOM 905 C CA . GLU A 1 127 ? -1.622 -9.968 13.686 1.00 40.41 127 GLU A CA 1
ATOM 906 C C . GLU A 1 127 ? -0.857 -9.472 12.449 1.00 40.41 127 GLU A C 1
ATOM 908 O O . GLU A 1 127 ? -0.644 -8.290 12.204 1.00 40.41 127 GLU A O 1
ATOM 913 N N . GLN A 1 128 ? -0.511 -10.425 11.586 1.00 36.66 128 GLN A N 1
ATOM 914 C CA . GLN A 1 128 ? -0.871 -10.267 10.178 1.00 36.66 128 GLN A CA 1
ATOM 915 C C . GLN A 1 128 ? -2.417 -10.337 10.151 1.00 36.66 128 GLN A C 1
ATOM 917 O O . GLN A 1 128 ? -2.983 -11.205 10.811 1.00 36.66 128 GLN A O 1
ATOM 922 N N . PRO A 1 129 ? -3.127 -9.390 9.515 1.00 41.03 129 PRO A N 1
ATOM 923 C CA . PRO A 1 129 ? -4.467 -8.981 9.927 1.00 41.03 129 PRO A CA 1
ATOM 924 C C . PRO A 1 129 ? -5.463 -10.143 9.906 1.00 41.03 129 PRO A C 1
ATOM 926 O O . PRO A 1 129 ? -5.735 -10.717 8.851 1.00 41.03 129 PRO A O 1
ATOM 929 N N . LYS A 1 130 ? -6.083 -10.419 11.058 1.00 36.50 130 LYS A N 1
ATOM 930 C CA . LYS A 1 130 ? -7.346 -11.153 11.128 1.00 36.50 130 LYS A CA 1
ATOM 931 C C . LYS A 1 130 ? -8.469 -10.171 10.775 1.00 36.50 130 LYS A C 1
ATOM 933 O O . LYS A 1 130 ? -9.004 -9.488 11.637 1.00 36.50 130 LYS A O 1
ATOM 938 N N . ARG A 1 131 ? -8.761 -10.049 9.478 1.00 45.69 131 ARG A N 1
ATOM 939 C CA . ARG A 1 131 ? -9.921 -9.315 8.948 1.00 45.69 131 ARG A CA 1
ATOM 940 C C . ARG A 1 131 ? -11.196 -10.128 9.203 1.00 45.69 131 ARG A C 1
ATOM 942 O O . ARG A 1 131 ? -11.143 -11.356 9.246 1.00 45.69 131 ARG A O 1
ATOM 949 N N . ASP A 1 132 ? -12.296 -9.403 9.384 1.00 36.44 132 ASP A N 1
ATOM 950 C CA . ASP A 1 132 ? -13.684 -9.854 9.518 1.00 36.44 132 ASP A CA 1
ATOM 951 C C . ASP A 1 132 ? -14.059 -11.029 8.593 1.00 36.44 132 ASP A C 1
ATOM 953 O O . ASP A 1 132 ? -13.372 -11.298 7.608 1.00 36.44 132 ASP A O 1
ATOM 957 N N . ALA A 1 133 ? -15.162 -11.719 8.920 1.00 35.12 133 ALA A N 1
ATOM 958 C CA . ALA A 1 133 ? -15.715 -12.866 8.187 1.00 35.12 133 ALA A CA 1
ATOM 959 C C . ALA A 1 133 ? -15.509 -12.788 6.654 1.00 35.12 133 ALA A C 1
ATOM 961 O O . ALA A 1 133 ? -15.609 -11.696 6.091 1.00 35.12 133 ALA A O 1
ATOM 962 N N . PRO A 1 134 ? -15.234 -13.927 5.979 1.00 34.09 134 PRO A N 1
ATOM 963 C CA . PRO A 1 134 ? -14.565 -13.958 4.681 1.00 34.09 134 PRO A CA 1
ATOM 964 C C . PRO A 1 134 ? -15.170 -12.952 3.693 1.00 34.09 134 PRO A C 1
ATOM 966 O O . PRO A 1 134 ? -16.357 -13.080 3.379 1.00 34.09 134 PRO A O 1
ATOM 969 N N . PRO A 1 135 ? -14.399 -11.975 3.174 1.00 38.47 135 PRO A N 1
ATOM 970 C CA . PRO A 1 135 ? -14.834 -11.284 1.975 1.00 38.47 135 PRO A CA 1
ATOM 971 C C . PRO A 1 135 ? -14.957 -12.350 0.885 1.00 38.47 135 PRO A C 1
ATOM 973 O O . PRO A 1 135 ? -14.170 -13.304 0.865 1.00 38.47 135 PRO A O 1
ATOM 976 N N . GLU A 1 136 ? -15.941 -12.222 -0.006 1.00 46.19 136 GLU A N 1
ATOM 977 C CA . GLU A 1 136 ? -15.936 -12.990 -1.251 1.00 46.19 136 GLU A CA 1
ATOM 978 C C . GLU A 1 136 ? -14.508 -12.966 -1.808 1.00 46.19 136 GLU A C 1
ATOM 980 O O . GLU A 1 136 ? -13.903 -11.895 -1.914 1.00 46.19 136 GLU A O 1
ATOM 985 N N . LYS A 1 137 ? -13.923 -14.151 -2.029 1.00 61.59 137 LYS A N 1
ATOM 986 C CA . LYS A 1 137 ? -12.542 -14.281 -2.505 1.00 61.59 137 LYS A CA 1
ATOM 987 C C . LYS A 1 137 ? -12.360 -13.349 -3.702 1.00 61.59 137 LYS A C 1
ATOM 989 O O . LYS A 1 137 ? -12.988 -13.562 -4.736 1.00 61.59 137 LYS A O 1
ATOM 994 N N . VAL A 1 138 ? -11.506 -12.336 -3.561 1.00 78.81 138 VAL A N 1
ATOM 995 C CA . VAL A 1 138 ? -11.107 -11.492 -4.686 1.00 78.81 138 VAL A CA 1
ATOM 996 C C . VAL A 1 138 ? -10.251 -12.363 -5.597 1.00 78.81 138 VAL A C 1
ATOM 998 O O . VAL A 1 138 ? -9.113 -12.690 -5.258 1.00 78.81 138 VAL A O 1
ATOM 1001 N N . ASP A 1 139 ? -10.844 -12.790 -6.709 1.00 86.38 139 ASP A N 1
ATOM 1002 C CA . ASP A 1 139 ? -10.186 -13.573 -7.748 1.00 86.38 139 ASP A CA 1
ATOM 1003 C C . ASP A 1 139 ? -9.722 -12.648 -8.877 1.00 86.38 139 ASP A C 1
ATOM 1005 O O . ASP A 1 139 ? -10.526 -12.101 -9.642 1.00 86.38 139 ASP A O 1
ATOM 1009 N N . VAL A 1 140 ? -8.410 -12.458 -8.990 1.00 91.12 140 VAL A N 1
ATOM 1010 C CA . VAL A 1 140 ? -7.797 -11.653 -10.057 1.00 91.12 140 VAL A CA 1
ATOM 1011 C C . VAL A 1 140 ? -7.412 -12.487 -11.281 1.00 91.12 140 VAL A C 1
ATOM 1013 O O . VAL A 1 140 ? -6.951 -11.919 -12.272 1.00 91.12 140 VAL A O 1
ATOM 1016 N N . THR A 1 141 ? -7.634 -13.807 -11.259 1.00 92.75 141 THR A N 1
ATOM 1017 C CA . THR A 1 141 ? -7.279 -14.724 -12.352 1.00 92.75 141 THR A CA 1
ATOM 1018 C C . THR A 1 141 ? -7.902 -14.281 -13.663 1.00 92.75 141 THR A C 1
ATOM 1020 O O . THR A 1 141 ? -9.102 -14.027 -13.735 1.00 92.75 141 THR A O 1
ATOM 1023 N N . GLY A 1 142 ? -7.097 -14.216 -14.718 1.00 90.88 142 GLY A N 1
ATOM 1024 C CA . GLY A 1 142 ? -7.542 -13.821 -16.048 1.00 90.88 142 GLY A CA 1
ATOM 1025 C C . GLY A 1 142 ? -6.673 -12.735 -16.659 1.00 90.88 142 GLY A C 1
ATOM 1026 O O . GLY A 1 142 ? -5.579 -12.430 -16.185 1.00 90.88 142 GLY A O 1
ATOM 1027 N N . THR A 1 143 ? -7.159 -12.176 -17.761 1.00 95.50 143 THR A N 1
ATOM 1028 C CA . THR A 1 143 ? -6.412 -11.215 -18.570 1.00 95.50 143 THR A CA 1
ATOM 1029 C C . THR A 1 143 ? -6.851 -9.790 -18.263 1.00 95.50 143 THR A C 1
ATOM 1031 O O . THR A 1 143 ? -8.039 -9.481 -18.258 1.00 95.50 143 THR A O 1
ATOM 1034 N N . TRP A 1 144 ? -5.881 -8.906 -18.066 1.00 95.25 144 TRP A N 1
ATOM 1035 C CA . TRP A 1 144 ? -6.061 -7.504 -17.717 1.00 95.25 144 TRP A CA 1
ATOM 1036 C C . TRP A 1 144 ? -5.349 -6.607 -18.727 1.00 95.25 144 TRP A C 1
ATOM 1038 O O . TRP A 1 144 ? -4.233 -6.892 -19.160 1.00 95.25 144 TRP A O 1
ATOM 1048 N N . ALA A 1 145 ? -6.005 -5.521 -19.118 1.00 90.94 145 ALA A N 1
ATOM 1049 C CA . ALA A 1 145 ? -5.410 -4.419 -19.855 1.00 90.94 145 ALA A CA 1
ATOM 1050 C C . ALA A 1 145 ? -4.966 -3.355 -18.853 1.00 90.94 145 ALA A C 1
ATOM 1052 O O . ALA A 1 145 ? -5.792 -2.858 -18.091 1.00 90.94 145 ALA A O 1
ATOM 1053 N N . PHE A 1 146 ? -3.683 -3.017 -18.854 1.00 92.44 146 PHE A N 1
ATOM 1054 C CA . PHE A 1 146 ? -3.130 -1.964 -18.011 1.00 92.44 146 PHE A CA 1
ATOM 1055 C C . PHE A 1 146 ? -2.993 -0.669 -18.808 1.00 92.44 146 PHE A C 1
ATOM 1057 O O . PHE A 1 146 ? -2.772 -0.695 -20.017 1.00 92.44 146 PHE A O 1
ATOM 1064 N N . SER A 1 147 ? -3.077 0.452 -18.106 1.00 83.56 147 SER A N 1
ATOM 1065 C CA . SER A 1 147 ? -2.694 1.781 -18.565 1.00 83.56 147 SER A CA 1
ATOM 1066 C C . SER A 1 147 ? -1.725 2.346 -17.539 1.00 83.56 147 SER A C 1
ATOM 1068 O O . SER A 1 147 ? -2.122 2.597 -16.403 1.00 83.56 147 SER A O 1
ATOM 1070 N N . ILE A 1 148 ? -0.460 2.475 -17.925 1.00 87.19 148 ILE A N 1
ATOM 1071 C CA . ILE A 1 148 ? 0.639 2.947 -17.082 1.00 87.19 148 ILE A CA 1
ATOM 1072 C C . ILE A 1 148 ? 0.981 4.377 -17.481 1.00 87.19 148 ILE A C 1
ATOM 1074 O O . ILE A 1 148 ? 1.145 4.664 -18.670 1.00 87.19 148 ILE A O 1
ATOM 1078 N N . GLU A 1 149 ? 1.152 5.234 -16.481 1.00 79.19 149 GLU A N 1
ATOM 1079 C CA . GLU A 1 149 ? 1.592 6.616 -16.626 1.00 79.19 149 GLU A CA 1
ATOM 1080 C C . GLU A 1 149 ? 2.874 6.841 -15.818 1.00 79.19 149 GLU A C 1
ATOM 1082 O O . GLU A 1 149 ? 2.880 6.773 -14.588 1.00 79.19 149 GLU A O 1
ATOM 1087 N N . LEU A 1 150 ? 3.963 7.112 -16.535 1.00 74.75 150 LEU A N 1
ATOM 1088 C CA . LEU A 1 150 ? 5.248 7.581 -16.021 1.00 74.75 150 LEU A CA 1
ATOM 1089 C C . LEU A 1 150 ? 5.445 9.045 -16.460 1.00 74.75 150 LEU A C 1
ATOM 1091 O O . LEU A 1 150 ? 4.826 9.461 -17.441 1.00 74.75 150 LEU A O 1
ATOM 1095 N N . PRO A 1 151 ? 6.342 9.828 -15.823 1.00 77.31 151 PRO A N 1
ATOM 1096 C CA . PRO A 1 151 ? 6.454 11.275 -16.052 1.00 77.31 151 PRO A CA 1
ATOM 1097 C C . PRO A 1 151 ? 6.533 11.720 -17.521 1.00 77.31 151 PRO A C 1
ATOM 1099 O O . PRO A 1 151 ? 6.020 12.779 -17.863 1.00 77.31 151 PRO A O 1
ATOM 1102 N N . ASN A 1 152 ? 7.146 10.909 -18.390 1.00 81.31 152 ASN A N 1
ATOM 1103 C CA . ASN A 1 152 ? 7.314 11.215 -19.816 1.00 81.31 152 ASN A CA 1
ATOM 1104 C C . ASN A 1 152 ? 6.861 10.080 -20.753 1.00 81.31 152 ASN A C 1
ATOM 1106 O O . ASN A 1 152 ? 7.060 10.173 -21.964 1.00 81.31 152 ASN A O 1
ATOM 1110 N N . ILE A 1 153 ? 6.323 8.981 -20.217 1.00 82.94 153 ILE A N 1
ATOM 1111 C CA . ILE A 1 153 ? 6.044 7.755 -20.979 1.00 82.94 153 ILE A CA 1
ATOM 1112 C C . ILE A 1 153 ? 4.692 7.199 -20.539 1.00 82.94 153 ILE A C 1
ATOM 1114 O O . ILE A 1 153 ? 4.419 7.094 -19.349 1.00 82.94 153 ILE A O 1
ATOM 1118 N N . SER A 1 154 ? 3.868 6.787 -21.500 1.00 86.19 154 SER A N 1
ATOM 1119 C CA . SER A 1 154 ? 2.686 5.967 -21.231 1.00 86.19 154 SER A CA 1
ATOM 1120 C C . SER A 1 154 ? 2.818 4.609 -21.910 1.00 86.19 154 SER A C 1
ATOM 1122 O O . SER A 1 154 ? 3.447 4.486 -22.963 1.00 86.19 154 SER A O 1
ATOM 1124 N N . ALA A 1 155 ? 2.249 3.575 -21.294 1.00 82.50 155 ALA A N 1
ATOM 1125 C CA . ALA A 1 155 ? 2.280 2.217 -21.825 1.00 82.50 155 ALA A CA 1
ATOM 1126 C C . ALA A 1 155 ? 0.965 1.482 -21.556 1.00 82.50 155 ALA A C 1
ATOM 1128 O O . ALA A 1 155 ? 0.328 1.681 -20.524 1.00 82.50 155 ALA A O 1
ATOM 1129 N N . THR A 1 156 ? 0.580 0.591 -22.473 1.00 89.88 156 THR A N 1
ATOM 1130 C CA . THR A 1 156 ? -0.657 -0.203 -22.368 1.00 89.88 156 THR A CA 1
ATOM 1131 C C . THR A 1 156 ? -0.396 -1.714 -22.444 1.00 89.88 156 THR A C 1
ATOM 1133 O O . THR A 1 156 ? -0.770 -2.380 -23.418 1.00 89.88 156 THR A O 1
ATOM 1136 N N . PRO A 1 157 ? 0.313 -2.293 -21.456 1.00 92.25 157 PRO A N 1
ATOM 1137 C CA . PRO A 1 157 ? 0.635 -3.712 -21.466 1.00 92.25 157 PRO A CA 1
ATOM 1138 C C . PRO A 1 157 ? -0.600 -4.570 -21.174 1.00 92.25 157 PRO A C 1
ATOM 1140 O O . PRO A 1 157 ? -1.613 -4.120 -20.632 1.00 92.25 157 PRO A O 1
ATOM 1143 N N . THR A 1 158 ? -0.513 -5.844 -21.541 1.00 92.31 158 THR A N 1
ATOM 1144 C CA . THR A 1 158 ? -1.502 -6.855 -21.151 1.00 92.31 158 THR A CA 1
ATOM 1145 C C . THR A 1 158 ? -0.885 -7.769 -20.110 1.00 92.31 158 THR A C 1
ATOM 1147 O O . THR A 1 158 ? 0.241 -8.215 -20.291 1.00 92.31 158 THR A O 1
ATOM 1150 N N . VAL A 1 159 ? -1.618 -8.073 -19.044 1.00 94.88 159 VAL A N 1
ATOM 1151 C CA . VAL A 1 159 ? -1.141 -8.940 -17.964 1.00 94.88 159 VAL A CA 1
ATOM 1152 C C . VAL A 1 159 ? -2.104 -10.100 -17.782 1.00 94.88 159 VAL A C 1
ATOM 1154 O O . VAL A 1 159 ? -3.317 -9.905 -17.743 1.00 94.88 159 VAL A O 1
ATOM 1157 N N . VAL A 1 160 ? -1.578 -11.315 -17.689 1.00 93.12 160 VAL A N 1
ATOM 1158 C CA . VAL A 1 160 ? -2.356 -12.525 -17.417 1.00 93.12 160 VAL A CA 1
ATOM 1159 C C . VAL A 1 160 ? -1.995 -13.020 -16.027 1.00 93.12 160 VAL A C 1
ATOM 1161 O O . VAL A 1 160 ? -0.866 -13.452 -15.821 1.00 93.12 160 VAL A O 1
ATOM 1164 N N . PHE A 1 161 ? -2.943 -12.991 -15.090 1.00 94.69 161 PHE A N 1
ATOM 1165 C CA . PHE A 1 161 ? -2.750 -13.521 -13.741 1.00 94.69 161 PHE A CA 1
ATOM 1166 C C . PHE A 1 161 ? -3.297 -14.939 -13.605 1.00 94.69 161 PHE A C 1
ATOM 1168 O O . PHE A 1 161 ? -4.366 -15.273 -14.124 1.00 94.69 161 PHE A O 1
ATOM 1175 N N . LYS A 1 162 ? -2.579 -15.747 -12.830 1.00 88.62 162 LYS A N 1
ATOM 1176 C CA . LYS A 1 162 ? -3.015 -17.010 -12.241 1.00 88.62 162 LYS A CA 1
ATOM 1177 C C . LYS A 1 162 ? -2.875 -16.885 -10.730 1.00 88.62 162 LYS A C 1
ATOM 1179 O O . LYS A 1 162 ? -1.764 -16.673 -10.238 1.00 88.62 162 LYS A O 1
ATOM 1184 N N . GLN A 1 163 ? -3.990 -17.012 -10.019 1.00 84.31 163 GLN A N 1
ATOM 1185 C CA . GLN A 1 163 ? -4.020 -16.924 -8.566 1.00 84.31 163 GLN A CA 1
ATOM 1186 C C . GLN A 1 163 ? -4.145 -18.309 -7.936 1.00 84.31 163 GLN A C 1
ATOM 1188 O O . GLN A 1 163 ? -5.055 -19.070 -8.258 1.00 84.31 163 GLN A O 1
ATOM 1193 N N . ASP A 1 164 ? -3.243 -18.607 -7.006 1.00 76.75 164 ASP A N 1
ATOM 1194 C CA . ASP A 1 164 ? -3.313 -19.775 -6.133 1.00 76.75 164 ASP A CA 1
ATOM 1195 C C . ASP A 1 164 ? -3.259 -19.304 -4.676 1.00 76.75 164 ASP A C 1
ATOM 1197 O O . ASP A 1 164 ? -2.199 -19.017 -4.113 1.00 76.75 164 ASP A O 1
ATOM 1201 N N . GLY A 1 165 ? -4.443 -19.114 -4.091 1.00 79.56 165 GLY A N 1
ATOM 1202 C CA . GLY A 1 165 ? -4.593 -18.512 -2.769 1.00 79.56 165 GLY A CA 1
ATOM 1203 C C . GLY A 1 165 ? -4.044 -17.084 -2.725 1.00 79.56 165 GLY A C 1
ATOM 1204 O O . GLY A 1 165 ? -4.592 -16.183 -3.364 1.00 79.56 165 GLY A O 1
ATOM 1205 N N . GLU A 1 166 ? -2.980 -16.891 -1.945 1.00 78.12 166 GLU A N 1
ATOM 1206 C CA . GLU A 1 166 ? -2.262 -15.616 -1.812 1.00 78.12 166 GLU A CA 1
ATOM 1207 C C . GLU A 1 166 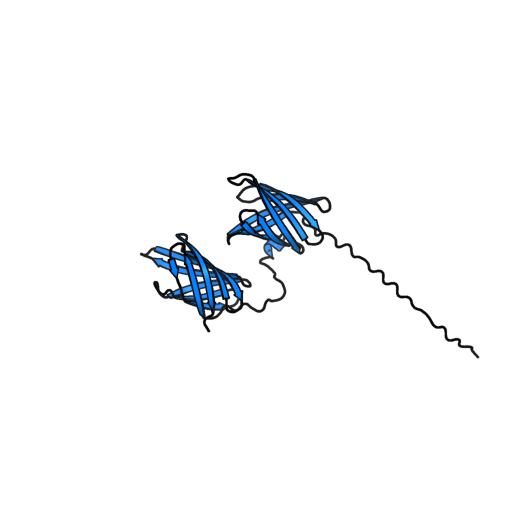? -1.107 -15.475 -2.811 1.00 78.12 166 GLU A C 1
ATOM 1209 O O . GLU A 1 166 ? -0.524 -14.405 -2.906 1.00 78.12 166 GLU A O 1
ATOM 1214 N N . SER A 1 167 ? -0.754 -16.519 -3.565 1.00 68.88 167 SER A N 1
ATOM 1215 C CA . SER A 1 167 ? 0.323 -16.449 -4.557 1.00 68.88 167 SER A CA 1
ATOM 1216 C C . SER A 1 167 ? -0.217 -16.060 -5.929 1.00 68.88 167 SER A C 1
ATOM 1218 O O . SER A 1 167 ? -1.222 -16.602 -6.394 1.00 68.88 167 SER A O 1
ATOM 1220 N N . LEU A 1 168 ? 0.488 -15.156 -6.608 1.00 82.00 168 LEU A N 1
ATOM 1221 C CA . LEU A 1 168 ? 0.237 -14.802 -7.999 1.00 82.00 168 LEU A CA 1
ATOM 1222 C C . LEU A 1 168 ? 1.410 -15.207 -8.876 1.00 82.00 168 LEU A C 1
ATOM 1224 O O . LEU A 1 168 ? 2.575 -14.928 -8.592 1.00 82.00 168 LEU A O 1
ATOM 1228 N N . THR A 1 169 ? 1.071 -15.813 -10.001 1.00 85.00 169 THR A N 1
ATOM 1229 C CA . THR A 1 169 ? 1.981 -16.008 -11.126 1.00 85.00 169 THR A CA 1
ATOM 1230 C C . THR A 1 169 ? 1.319 -15.477 -12.380 1.00 85.00 169 THR A C 1
ATOM 1232 O O . THR A 1 169 ? 0.109 -15.241 -12.404 1.00 85.00 169 THR A O 1
ATOM 1235 N N . GLY A 1 170 ? 2.089 -15.273 -13.436 1.00 91.19 170 GLY A N 1
ATOM 1236 C CA . GLY A 1 170 ? 1.499 -14.768 -14.656 1.00 91.19 170 GLY A CA 1
ATOM 1237 C C . GLY A 1 170 ? 2.499 -14.425 -15.730 1.00 91.19 170 GLY A C 1
ATOM 1238 O O . GLY A 1 170 ? 3.690 -14.715 -15.620 1.00 91.19 170 GLY A O 1
ATOM 1239 N N . GLU A 1 171 ? 1.980 -13.752 -16.741 1.00 91.31 171 GLU A N 1
ATOM 1240 C CA . GLU A 1 171 ? 2.754 -13.230 -17.852 1.00 91.31 171 GLU A CA 1
ATOM 1241 C C . GLU A 1 171 ? 2.391 -11.764 -18.070 1.00 91.31 171 GLU A C 1
ATOM 1243 O O . GLU A 1 171 ? 1.219 -11.407 -18.213 1.00 91.31 171 GLU A O 1
ATOM 1248 N N . TYR A 1 172 ? 3.407 -10.911 -18.054 1.00 91.88 172 TYR A N 1
ATOM 1249 C CA . TYR A 1 172 ? 3.327 -9.506 -18.409 1.00 91.88 172 TYR A CA 1
ATOM 1250 C C . TYR A 1 172 ? 3.780 -9.351 -19.858 1.00 91.88 172 TYR A C 1
ATOM 1252 O O . TYR A 1 172 ? 4.915 -9.675 -20.192 1.00 91.88 172 TYR A O 1
ATOM 1260 N N . GLN A 1 173 ? 2.915 -8.830 -20.719 1.00 88.56 173 GLN A N 1
ATOM 1261 C CA . GLN A 1 173 ? 3.203 -8.614 -22.130 1.00 88.56 173 GLN A CA 1
ATOM 1262 C C . GLN A 1 173 ? 3.328 -7.119 -22.420 1.00 88.56 173 GLN A C 1
ATOM 1264 O O . GLN A 1 173 ? 2.332 -6.389 -22.485 1.00 88.56 173 GLN A O 1
ATOM 1269 N N . SER A 1 174 ? 4.561 -6.677 -22.653 1.00 84.81 174 SER A N 1
ATOM 1270 C CA . SER A 1 174 ? 4.860 -5.360 -23.204 1.00 84.81 174 SER A CA 1
ATOM 1271 C C . SER A 1 174 ? 4.778 -5.384 -24.728 1.00 84.81 174 SER A C 1
ATOM 1273 O O . SER A 1 174 ? 5.227 -6.331 -25.376 1.00 84.81 174 SER A O 1
ATOM 1275 N N . GLN A 1 175 ? 4.263 -4.304 -25.315 1.00 82.12 175 GLN A N 1
ATOM 1276 C CA . GLN A 1 175 ? 4.301 -4.105 -26.767 1.00 82.12 175 GLN A CA 1
ATOM 1277 C C . GLN A 1 175 ? 5.727 -3.847 -27.277 1.00 82.12 175 GLN A C 1
ATOM 1279 O O . GLN A 1 175 ? 6.045 -4.204 -28.405 1.00 82.12 175 GLN A O 1
ATOM 1284 N N . GLN A 1 176 ? 6.581 -3.241 -26.446 1.00 82.56 176 GLN A N 1
ATOM 1285 C CA . GLN A 1 176 ? 7.936 -2.838 -26.823 1.00 82.56 176 GLN A CA 1
ATOM 1286 C C . GLN A 1 176 ? 8.988 -3.890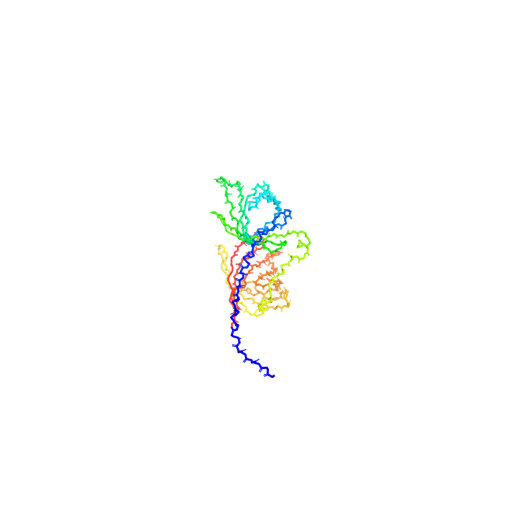 -26.460 1.00 82.56 176 GLN A C 1
ATOM 1288 O O . GLN A 1 176 ? 9.936 -4.097 -27.211 1.00 82.56 176 GLN A O 1
ATOM 1293 N N . TYR A 1 177 ? 8.824 -4.542 -25.308 1.00 81.38 177 TYR A N 1
ATOM 1294 C CA . TYR A 1 177 ? 9.869 -5.376 -24.705 1.00 81.38 177 TYR A CA 1
ATOM 1295 C C . TYR A 1 177 ? 9.538 -6.874 -24.683 1.00 81.38 177 TYR A C 1
ATOM 1297 O O . TYR A 1 177 ? 10.363 -7.672 -24.255 1.00 81.38 177 TYR A O 1
ATOM 1305 N N . GLY A 1 178 ? 8.358 -7.272 -25.166 1.00 86.88 178 GLY A N 1
ATOM 1306 C CA . GLY A 1 178 ? 7.940 -8.672 -25.189 1.00 86.88 178 GLY A CA 1
ATOM 1307 C C . GLY A 1 178 ? 7.340 -9.159 -23.867 1.00 86.88 178 GLY A C 1
ATOM 1308 O O . GLY A 1 178 ? 6.814 -8.368 -23.081 1.00 86.88 178 GLY A O 1
ATOM 1309 N N . GLY A 1 179 ? 7.351 -10.481 -23.689 1.00 88.75 179 GLY A N 1
ATOM 1310 C CA . GLY A 1 179 ? 6.720 -11.177 -22.567 1.00 88.75 179 GLY A CA 1
ATOM 1311 C C . GLY A 1 179 ? 7.690 -11.436 -21.417 1.00 88.75 179 GLY A C 1
ATOM 1312 O O . GLY A 1 179 ? 8.825 -11.855 -21.642 1.00 88.75 179 GLY A O 1
ATOM 1313 N N . PHE A 1 180 ? 7.226 -11.224 -20.188 1.00 86.94 180 PHE A N 1
ATOM 1314 C CA . PHE A 1 180 ? 7.981 -11.442 -18.958 1.00 86.94 180 PHE A CA 1
ATOM 1315 C C . PHE A 1 180 ? 7.151 -12.261 -17.970 1.00 86.94 180 PHE A C 1
ATOM 1317 O O . PHE A 1 180 ? 5.997 -11.912 -17.704 1.00 86.94 180 PHE A O 1
ATOM 1324 N N . PRO A 1 181 ? 7.705 -13.334 -17.384 1.00 79.69 181 PRO A N 1
ATOM 1325 C CA . PRO A 1 181 ? 7.033 -14.019 -16.294 1.00 79.69 181 PRO A CA 1
ATOM 1326 C C . PRO A 1 181 ? 6.992 -13.099 -15.073 1.00 79.69 181 PRO A C 1
ATOM 1328 O O . PRO A 1 181 ? 8.013 -12.538 -14.676 1.00 79.69 181 PRO A O 1
ATOM 1331 N N . LEU A 1 182 ? 5.821 -12.978 -14.456 1.00 88.75 182 LEU A N 1
ATOM 1332 C CA . LEU A 1 182 ? 5.655 -12.220 -13.218 1.00 88.75 182 LEU A CA 1
ATOM 1333 C C . LEU A 1 182 ? 5.447 -13.150 -12.028 1.00 88.75 182 LEU A C 1
ATOM 1335 O O . LEU A 1 182 ? 4.909 -14.258 -12.148 1.00 88.75 182 LEU A O 1
ATOM 1339 N N . LYS A 1 183 ? 5.830 -12.649 -10.858 1.00 71.94 183 LYS A N 1
ATOM 1340 C CA . LYS A 1 183 ? 5.494 -13.224 -9.556 1.00 71.94 183 LYS A CA 1
ATOM 1341 C C . LYS A 1 183 ? 4.887 -12.147 -8.679 1.00 71.94 183 LYS A C 1
ATOM 1343 O O . LYS A 1 183 ? 5.265 -10.984 -8.775 1.00 71.94 183 LYS A O 1
ATOM 1348 N N . GLY A 1 184 ? 3.977 -12.540 -7.806 1.00 72.88 184 GLY A N 1
ATOM 1349 C CA . GLY A 1 184 ? 3.336 -11.615 -6.894 1.00 72.88 184 GLY A CA 1
ATOM 1350 C C . GLY A 1 184 ? 2.587 -12.302 -5.773 1.00 72.88 184 GLY A C 1
ATOM 1351 O O . GLY A 1 184 ? 2.606 -13.527 -5.637 1.00 72.88 184 GLY A O 1
ATOM 1352 N N . THR A 1 185 ? 1.899 -11.488 -4.992 1.00 72.38 185 THR A N 1
ATOM 1353 C CA . THR A 1 185 ? 1.089 -11.894 -3.858 1.00 72.38 185 THR A CA 1
ATOM 1354 C C . THR A 1 185 ? -0.224 -11.119 -3.811 1.00 72.38 185 THR A C 1
ATOM 1356 O O . THR A 1 185 ? -0.295 -9.960 -4.216 1.00 72.38 185 THR A O 1
ATOM 1359 N N . MET A 1 186 ? -1.257 -11.762 -3.277 1.00 78.56 186 MET A N 1
ATOM 1360 C CA . MET A 1 186 ? -2.553 -11.176 -2.952 1.00 78.56 186 MET A CA 1
ATOM 1361 C C . MET A 1 186 ? -2.767 -11.209 -1.450 1.00 78.56 186 MET A C 1
ATOM 1363 O O . MET A 1 186 ? -2.603 -12.250 -0.817 1.00 78.56 186 MET A O 1
ATOM 1367 N N . LYS A 1 187 ? -3.234 -10.093 -0.893 1.00 72.69 187 LYS A N 1
ATOM 1368 C CA . LYS A 1 187 ? -3.678 -10.019 0.499 1.00 72.69 187 LYS A CA 1
ATOM 1369 C C . LYS A 1 187 ? -4.966 -9.211 0.581 1.00 72.69 187 LYS A C 1
ATOM 1371 O O . LYS A 1 187 ? -4.969 -7.987 0.480 1.00 72.69 187 LYS A O 1
ATOM 1376 N N . GLY A 1 188 ? -6.091 -9.902 0.747 1.00 73.81 188 GLY A N 1
ATOM 1377 C CA . GLY A 1 188 ? -7.410 -9.275 0.647 1.00 73.81 188 GLY A CA 1
ATOM 1378 C C . GLY A 1 188 ? -7.659 -8.744 -0.767 1.00 73.81 188 GLY A C 1
ATOM 1379 O O . GLY A 1 188 ? -7.731 -9.525 -1.708 1.00 73.81 188 GLY A O 1
ATOM 1380 N N . ASN A 1 189 ? -7.796 -7.426 -0.910 1.00 74.44 189 ASN A N 1
ATOM 1381 C CA . ASN A 1 189 ? -7.923 -6.740 -2.200 1.00 74.44 189 ASN A CA 1
ATOM 1382 C C . ASN A 1 189 ? -6.644 -5.992 -2.614 1.00 74.44 189 ASN A C 1
ATOM 1384 O O . ASN A 1 189 ? -6.670 -5.257 -3.598 1.00 74.44 189 ASN A O 1
ATOM 1388 N N . THR A 1 190 ? -5.545 -6.157 -1.880 1.00 72.38 190 THR A N 1
ATOM 1389 C CA . THR A 1 190 ? -4.233 -5.621 -2.251 1.00 72.38 190 THR A CA 1
ATOM 1390 C C . THR A 1 190 ? -3.488 -6.641 -3.097 1.00 72.38 190 THR A C 1
ATOM 1392 O O . THR A 1 190 ? -3.477 -7.833 -2.773 1.00 72.38 190 THR A O 1
ATOM 1395 N N . ILE A 1 191 ? -2.883 -6.151 -4.174 1.00 85.00 191 ILE A N 1
ATOM 1396 C CA . ILE A 1 191 ? -2.100 -6.922 -5.129 1.00 85.00 191 ILE A CA 1
ATOM 1397 C C . ILE A 1 191 ? -0.697 -6.329 -5.217 1.00 85.00 191 ILE A C 1
ATOM 1399 O O . ILE A 1 191 ? -0.546 -5.140 -5.484 1.00 85.00 191 ILE A O 1
ATOM 1403 N N . ASP A 1 192 ? 0.316 -7.169 -5.051 1.00 73.00 192 ASP A N 1
ATOM 1404 C CA . ASP A 1 192 ? 1.716 -6.813 -5.268 1.00 73.00 192 ASP A CA 1
ATOM 1405 C C . ASP A 1 192 ? 2.303 -7.799 -6.266 1.00 73.00 192 ASP A C 1
ATOM 1407 O O . ASP A 1 192 ? 2.159 -9.007 -6.098 1.00 73.00 192 ASP A O 1
ATOM 1411 N N . PHE A 1 193 ? 2.949 -7.330 -7.323 1.00 87.25 193 PHE A N 1
ATOM 1412 C CA . PHE A 1 193 ? 3.629 -8.216 -8.262 1.00 87.25 193 PHE A CA 1
ATOM 1413 C C . PHE A 1 193 ? 4.777 -7.501 -8.954 1.00 87.25 193 PHE A C 1
ATOM 1415 O O . PHE A 1 193 ? 4.844 -6.277 -8.999 1.00 87.25 193 PHE A O 1
ATOM 1422 N N . GLY A 1 194 ? 5.686 -8.272 -9.525 1.00 81.00 194 GLY A N 1
ATOM 1423 C CA . GLY A 1 194 ? 6.791 -7.734 -10.289 1.00 81.00 194 GLY A CA 1
ATOM 1424 C C . GLY A 1 194 ? 7.368 -8.753 -11.248 1.00 81.00 194 GLY A C 1
ATOM 1425 O O . GLY A 1 194 ? 7.055 -9.948 -11.206 1.00 81.00 194 GLY A O 1
ATOM 1426 N N . PHE A 1 195 ? 8.214 -8.252 -12.130 1.00 84.75 195 PHE A N 1
ATOM 1427 C CA . PHE A 1 195 ? 8.999 -9.048 -13.055 1.00 84.75 195 PHE A CA 1
ATOM 1428 C C . PHE A 1 195 ? 10.370 -8.403 -13.228 1.00 84.75 195 PHE A C 1
ATOM 1430 O O . PHE A 1 195 ? 10.564 -7.213 -12.976 1.00 84.75 195 PHE A O 1
ATOM 1437 N N . GLU A 1 196 ? 11.326 -9.205 -13.672 1.00 79.56 196 GLU A N 1
ATOM 1438 C CA . GLU A 1 196 ? 12.662 -8.733 -14.009 1.00 79.56 196 GLU A CA 1
ATOM 1439 C C . GLU A 1 196 ? 12.801 -8.670 -15.527 1.00 79.56 196 GLU A C 1
ATOM 1441 O O . GLU A 1 196 ? 12.371 -9.574 -16.248 1.00 79.56 196 GLU A O 1
ATOM 1446 N N . MET A 1 197 ? 13.416 -7.600 -16.015 1.00 81.81 197 MET A N 1
ATOM 1447 C CA . MET A 1 197 ? 13.791 -7.445 -17.416 1.00 81.81 197 MET A CA 1
ATOM 1448 C C . MET A 1 197 ? 15.246 -6.993 -17.517 1.00 81.81 197 MET A C 1
ATOM 1450 O O . MET A 1 197 ? 15.780 -6.402 -16.586 1.00 81.81 197 MET A O 1
ATOM 1454 N N . ALA A 1 198 ? 15.900 -7.263 -18.645 1.00 79.00 198 ALA A N 1
ATOM 1455 C CA . ALA A 1 198 ? 17.255 -6.787 -18.899 1.00 79.00 198 ALA A CA 1
ATOM 1456 C C . ALA A 1 198 ? 17.239 -5.716 -19.991 1.00 79.00 198 ALA A C 1
ATOM 1458 O O . ALA A 1 198 ? 16.678 -5.936 -21.065 1.00 79.00 198 ALA A O 1
ATOM 1459 N N . ILE A 1 199 ? 17.874 -4.576 -19.726 1.00 75.25 199 ILE A N 1
ATOM 1460 C CA . ILE A 1 199 ? 18.079 -3.495 -20.699 1.00 75.25 199 ILE A CA 1
ATOM 1461 C C . ILE A 1 199 ? 19.581 -3.292 -20.823 1.00 75.25 199 ILE A C 1
ATOM 1463 O O . ILE A 1 199 ? 20.257 -3.083 -19.819 1.00 75.25 199 ILE A O 1
ATOM 1467 N N . ASP A 1 200 ? 20.110 -3.421 -22.039 1.00 81.88 200 ASP A N 1
ATOM 1468 C CA . ASP A 1 200 ? 21.546 -3.294 -22.326 1.00 81.88 200 ASP A CA 1
ATOM 1469 C C . ASP A 1 200 ? 22.447 -4.168 -21.427 1.00 81.88 200 ASP A C 1
ATOM 1471 O O . ASP A 1 200 ? 23.567 -3.803 -21.080 1.00 81.88 200 ASP A O 1
ATOM 1475 N N . GLY A 1 201 ? 21.948 -5.346 -21.034 1.00 80.25 201 GLY A N 1
ATOM 1476 C CA . GLY A 1 201 ? 22.662 -6.294 -20.170 1.00 80.25 201 GLY A CA 1
ATOM 1477 C C . GLY A 1 201 ? 22.536 -6.029 -18.664 1.00 80.25 201 GLY A C 1
ATOM 1478 O O . GLY A 1 201 ? 22.985 -6.863 -17.880 1.00 80.25 201 GLY A O 1
ATOM 1479 N N . ASN A 1 202 ? 21.882 -4.941 -18.250 1.00 77.81 202 ASN A N 1
ATOM 1480 C CA . ASN A 1 202 ? 21.611 -4.644 -16.845 1.00 77.81 202 ASN A CA 1
ATOM 1481 C C . ASN A 1 202 ? 20.228 -5.150 -16.432 1.00 77.81 202 ASN A C 1
ATOM 1483 O O . ASN A 1 202 ? 19.229 -4.855 -17.091 1.00 77.81 202 ASN A O 1
ATOM 1487 N N . ALA A 1 203 ? 20.174 -5.890 -15.323 1.00 78.31 203 ALA A N 1
ATOM 1488 C CA . ALA A 1 203 ? 18.923 -6.343 -14.731 1.00 78.31 203 ALA A CA 1
ATOM 1489 C C . ALA A 1 203 ? 18.165 -5.163 -14.106 1.00 78.31 203 ALA A C 1
ATOM 1491 O O . ALA A 1 203 ? 18.718 -4.394 -13.321 1.00 78.31 203 ALA A O 1
ATOM 1492 N N . LEU A 1 204 ? 16.888 -5.055 -14.447 1.00 81.62 204 LEU A N 1
ATOM 1493 C CA . LEU A 1 204 ? 15.951 -4.062 -13.956 1.00 81.62 204 LEU A CA 1
ATOM 1494 C C . LEU A 1 204 ? 14.754 -4.789 -13.339 1.00 81.62 204 LEU A C 1
ATOM 1496 O O . LEU A 1 204 ? 14.099 -5.595 -14.003 1.00 81.62 204 LEU A O 1
ATOM 1500 N N . SER A 1 205 ? 14.470 -4.497 -12.072 1.00 79.25 205 SER A N 1
ATOM 1501 C CA . SER A 1 205 ? 13.306 -5.038 -11.370 1.00 79.25 205 SER A CA 1
ATOM 1502 C C . SER A 1 205 ? 12.146 -4.056 -11.467 1.00 79.25 205 SER A C 1
ATOM 1504 O O . SER A 1 205 ? 12.275 -2.910 -11.043 1.00 79.25 205 SER A O 1
ATOM 1506 N N . VAL A 1 206 ? 11.028 -4.488 -12.042 1.00 81.69 206 VAL A N 1
ATOM 1507 C CA . VAL A 1 206 ? 9.814 -3.678 -12.156 1.00 81.69 206 VAL A CA 1
ATOM 1508 C C . VAL A 1 206 ? 8.790 -4.209 -11.163 1.00 81.69 206 VAL A C 1
ATOM 1510 O O . VAL A 1 206 ? 8.439 -5.389 -11.210 1.00 81.69 206 VAL A O 1
ATOM 1513 N N . SER A 1 207 ? 8.304 -3.345 -10.275 1.00 74.12 207 SER A N 1
ATOM 1514 C CA . SER A 1 207 ? 7.318 -3.697 -9.251 1.00 74.12 207 SER A CA 1
ATOM 1515 C C . SER A 1 207 ? 6.034 -2.890 -9.403 1.00 74.12 207 SER A C 1
ATOM 1517 O O . SER A 1 207 ? 6.046 -1.747 -9.853 1.00 74.12 207 SER A O 1
ATOM 1519 N N . TYR A 1 208 ? 4.921 -3.506 -9.019 1.00 86.94 208 TYR A N 1
ATOM 1520 C CA . TYR A 1 208 ? 3.578 -2.944 -9.012 1.00 86.94 208 TYR A CA 1
ATOM 1521 C C . TYR A 1 208 ? 2.935 -3.238 -7.662 1.00 86.94 208 TYR A C 1
ATOM 1523 O O . TYR A 1 208 ? 2.940 -4.386 -7.216 1.00 86.94 208 TYR A O 1
ATOM 1531 N N . SER A 1 209 ? 2.321 -2.218 -7.074 1.00 74.38 209 SER A N 1
ATOM 1532 C CA . SER A 1 209 ? 1.545 -2.316 -5.840 1.00 74.38 209 SER A CA 1
ATOM 1533 C C . SER A 1 209 ? 0.205 -1.636 -6.064 1.00 74.38 209 SER A C 1
ATOM 1535 O O . SER A 1 209 ? 0.137 -0.458 -6.411 1.00 74.38 209 SER A O 1
ATOM 1537 N N . GLY A 1 210 ? -0.884 -2.380 -5.914 1.00 74.62 210 GLY A N 1
ATOM 1538 C CA . GLY A 1 210 ? -2.211 -1.905 -6.275 1.00 74.62 210 GLY A CA 1
ATOM 1539 C C . GLY A 1 210 ? -3.323 -2.417 -5.382 1.00 74.62 210 GLY A C 1
ATOM 1540 O O . GLY A 1 210 ? -3.151 -3.270 -4.515 1.00 74.62 210 GLY A O 1
ATOM 1541 N N . THR A 1 211 ? -4.507 -1.865 -5.609 1.00 71.56 211 THR A N 1
ATOM 1542 C CA . THR A 1 211 ? -5.749 -2.268 -4.958 1.00 71.56 211 THR A CA 1
ATOM 1543 C C . THR A 1 211 ? -6.785 -2.611 -6.017 1.00 71.56 211 THR A C 1
ATOM 1545 O O . THR A 1 211 ? -7.066 -1.816 -6.919 1.00 71.56 211 THR A O 1
ATOM 1548 N N . VAL A 1 212 ? -7.380 -3.792 -5.881 1.00 79.81 212 VAL A N 1
ATOM 1549 C CA . VAL A 1 212 ? -8.555 -4.215 -6.638 1.00 79.81 212 VAL A CA 1
ATOM 1550 C C . VAL A 1 212 ? -9.752 -3.416 -6.129 1.00 79.81 212 VAL A C 1
ATOM 1552 O O . VAL A 1 212 ? -10.119 -3.499 -4.953 1.00 79.81 212 VAL A O 1
ATOM 1555 N N . VAL A 1 213 ? -10.306 -2.583 -7.008 1.00 65.81 213 VAL A N 1
ATOM 1556 C CA . VAL A 1 213 ? -11.422 -1.673 -6.718 1.00 65.81 213 VAL A CA 1
ATOM 1557 C C . VAL A 1 213 ? -12.744 -2.430 -6.810 1.00 65.81 213 VAL A C 1
ATOM 1559 O O . VAL A 1 213 ? -13.612 -2.269 -5.956 1.00 65.81 213 VAL A O 1
ATOM 1562 N N . ASP A 1 214 ? -12.864 -3.291 -7.818 1.00 77.88 214 ASP A N 1
ATOM 1563 C CA . ASP A 1 214 ? -13.988 -4.194 -8.045 1.00 77.88 214 ASP A CA 1
ATOM 1564 C C . ASP A 1 214 ? -13.533 -5.396 -8.894 1.00 77.88 214 ASP A C 1
ATOM 1566 O O . ASP A 1 214 ? -12.353 -5.533 -9.218 1.00 77.88 214 ASP A O 1
ATOM 1570 N N . LYS A 1 215 ? -14.459 -6.289 -9.268 1.00 80.06 215 LYS A N 1
ATOM 1571 C CA . LYS A 1 215 ? -14.135 -7.536 -9.982 1.00 80.06 215 LYS A CA 1
ATOM 1572 C C . LYS A 1 215 ? -13.382 -7.339 -11.309 1.00 80.06 215 LYS A C 1
ATOM 1574 O O . LYS A 1 215 ? -12.681 -8.260 -11.733 1.00 80.06 215 LYS A O 1
ATOM 1579 N N . ASP A 1 216 ? -13.540 -6.189 -11.965 1.00 84.06 216 ASP A N 1
ATOM 1580 C CA . ASP A 1 216 ? -12.985 -5.908 -13.291 1.00 84.06 216 ASP A CA 1
ATOM 1581 C C . ASP A 1 216 ? -12.027 -4.711 -13.293 1.00 84.06 216 ASP A C 1
ATOM 1583 O O . ASP A 1 216 ? -11.488 -4.394 -14.352 1.00 84.06 216 ASP A O 1
ATOM 1587 N N . THR A 1 217 ? -11.790 -4.065 -12.147 1.00 80.06 217 THR A N 1
ATOM 1588 C CA . THR A 1 217 ? -11.025 -2.815 -12.072 1.00 80.06 217 THR A CA 1
ATOM 1589 C C . THR A 1 217 ? -10.010 -2.837 -10.938 1.00 80.06 217 THR A C 1
ATOM 1591 O O . THR A 1 217 ? -10.330 -3.164 -9.793 1.00 80.06 217 THR A O 1
ATOM 1594 N N . MET A 1 218 ? -8.784 -2.402 -11.223 1.00 86.69 218 MET A N 1
ATOM 1595 C CA . MET A 1 218 ? -7.772 -2.137 -10.203 1.00 86.69 218 MET A CA 1
ATOM 1596 C C . MET A 1 218 ? -6.923 -0.919 -10.553 1.00 86.69 218 MET A C 1
ATOM 1598 O O . MET A 1 218 ? -6.852 -0.492 -11.705 1.00 86.69 218 MET A O 1
ATOM 1602 N N . LYS A 1 219 ? -6.284 -0.346 -9.540 1.00 78.31 219 LYS A N 1
ATOM 1603 C CA . LYS A 1 219 ? -5.378 0.793 -9.691 1.00 78.31 219 LYS A CA 1
ATOM 1604 C C . LYS A 1 219 ? -4.241 0.699 -8.693 1.00 78.31 219 LYS A C 1
ATOM 1606 O O . LYS A 1 219 ? -4.396 0.066 -7.648 1.00 78.31 219 LYS A O 1
ATOM 1611 N N . GLY A 1 220 ? -3.135 1.357 -8.985 1.00 73.69 220 GLY A N 1
ATOM 1612 C CA . GLY A 1 220 ? -1.991 1.342 -8.096 1.00 73.69 220 GLY A CA 1
ATOM 1613 C C . GLY A 1 220 ? -0.831 2.162 -8.610 1.00 73.69 220 GLY A C 1
ATOM 1614 O O . GLY A 1 220 ? -0.972 3.006 -9.496 1.00 73.69 220 GLY A O 1
ATOM 1615 N N . GLU A 1 221 ? 0.315 1.868 -8.034 1.00 71.38 221 GLU A N 1
ATOM 1616 C CA . GLU A 1 221 ? 1.591 2.494 -8.320 1.00 71.38 221 GLU A CA 1
ATOM 1617 C C . GLU A 1 221 ? 2.567 1.442 -8.831 1.00 71.38 221 GLU A C 1
ATOM 1619 O O . GLU A 1 221 ? 2.391 0.236 -8.627 1.00 71.38 221 GLU A O 1
ATOM 1624 N N . MET A 1 222 ? 3.590 1.902 -9.536 1.00 85.25 222 MET A N 1
ATOM 1625 C CA . MET A 1 222 ? 4.635 1.043 -10.060 1.00 85.25 222 MET A CA 1
ATOM 1626 C C . MET A 1 222 ? 6.001 1.717 -9.943 1.00 85.25 222 MET A C 1
ATOM 1628 O O . MET A 1 222 ? 6.098 2.935 -10.090 1.00 85.25 222 MET A O 1
ATOM 1632 N N . SER A 1 223 ? 7.050 0.923 -9.724 1.00 79.19 223 SER A N 1
ATOM 1633 C CA . SER A 1 223 ? 8.441 1.381 -9.736 1.00 79.19 223 SER A CA 1
ATOM 1634 C C . SER A 1 223 ? 9.231 0.685 -10.838 1.00 79.19 223 SER A C 1
ATOM 1636 O O . SER A 1 223 ? 9.216 -0.542 -10.968 1.00 79.19 223 SER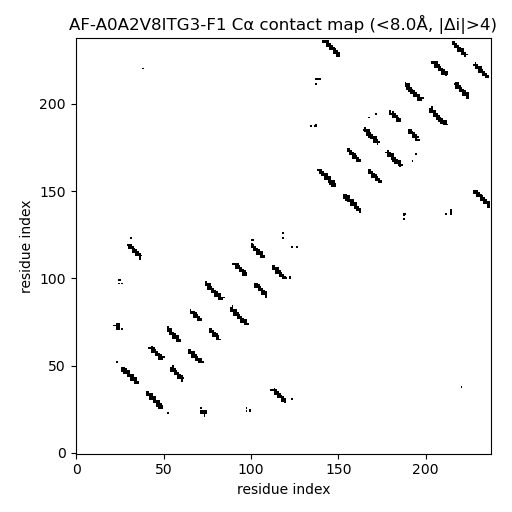 A O 1
ATOM 1638 N N . TYR A 1 224 ? 9.912 1.473 -11.668 1.00 75.88 224 TYR A N 1
ATOM 1639 C CA . TYR A 1 224 ? 10.711 1.008 -12.799 1.00 75.88 224 TYR A CA 1
ATOM 1640 C C . TYR A 1 224 ? 12.179 0.883 -12.381 1.00 75.88 224 TYR A C 1
ATOM 1642 O O . TYR A 1 224 ? 13.035 1.666 -12.796 1.00 75.88 224 TYR A O 1
ATOM 1650 N N . GLY A 1 225 ? 12.458 -0.055 -11.472 1.00 69.38 225 GLY A N 1
ATOM 1651 C CA . GLY A 1 225 ? 13.798 -0.320 -10.938 1.00 69.38 225 GLY A CA 1
ATOM 1652 C C . GLY A 1 225 ? 14.462 0.883 -10.274 1.00 69.38 225 GLY A C 1
ATOM 1653 O O . GLY A 1 225 ? 15.673 1.051 -10.394 1.00 69.38 225 GLY A O 1
ATOM 1654 N N . GLY A 1 226 ? 13.669 1.744 -9.626 1.00 73.44 226 GLY A N 1
ATOM 1655 C CA . GLY A 1 226 ? 14.140 2.972 -8.979 1.00 73.44 226 GLY A CA 1
ATOM 1656 C C . GLY A 1 226 ? 14.539 4.102 -9.937 1.00 73.44 226 GLY A C 1
ATOM 1657 O O . GLY A 1 226 ? 15.009 5.139 -9.479 1.00 73.44 226 GLY A O 1
ATOM 1658 N N . LEU A 1 227 ? 14.369 3.926 -11.254 1.00 73.62 227 LEU A N 1
ATOM 1659 C CA . LEU A 1 227 ? 14.667 4.960 -12.255 1.00 73.62 227 LEU A CA 1
ATOM 1660 C C . LEU A 1 227 ? 13.514 5.949 -12.432 1.00 73.62 227 LEU A C 1
ATOM 1662 O O . LEU A 1 227 ? 13.733 7.119 -12.741 1.00 73.62 227 LEU A O 1
ATOM 1666 N N . ALA A 1 228 ? 12.288 5.458 -12.287 1.00 72.31 228 ALA A N 1
ATOM 1667 C CA . ALA 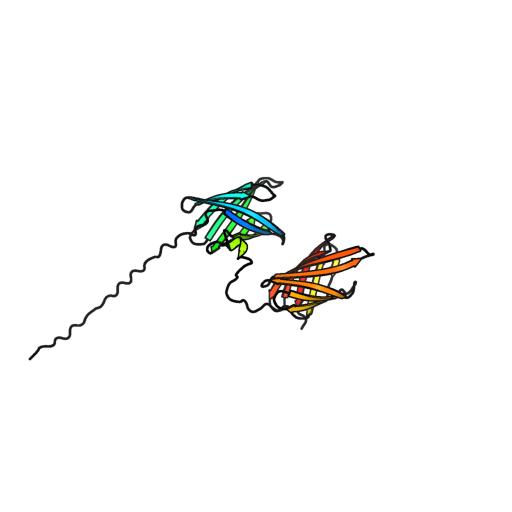A 1 228 ? 11.073 6.245 -12.362 1.00 72.31 228 ALA A CA 1
ATOM 1668 C C . ALA A 1 228 ? 9.954 5.524 -11.615 1.00 72.31 228 ALA A C 1
ATOM 1670 O O . ALA A 1 228 ? 9.861 4.296 -11.670 1.00 72.31 228 ALA A O 1
ATOM 1671 N N . ASP A 1 229 ? 9.079 6.304 -10.998 1.00 78.19 229 ASP A N 1
ATOM 1672 C CA . ASP A 1 229 ? 7.842 5.819 -10.403 1.00 78.19 229 ASP A CA 1
ATOM 1673 C C . ASP A 1 229 ? 6.653 6.369 -11.188 1.00 78.19 229 ASP A C 1
ATOM 1675 O O . ASP A 1 229 ? 6.724 7.432 -11.818 1.00 78.19 229 ASP A O 1
ATOM 1679 N N . GLY A 1 230 ? 5.563 5.613 -11.187 1.00 73.44 230 GLY A N 1
ATOM 1680 C CA . GLY A 1 230 ? 4.371 5.936 -11.952 1.00 73.44 230 GLY A CA 1
ATOM 1681 C C . GLY A 1 230 ? 3.117 5.339 -11.352 1.00 73.44 230 GLY A C 1
ATOM 1682 O O . GLY A 1 230 ? 3.149 4.619 -10.355 1.00 73.44 230 GLY A O 1
ATOM 1683 N N . THR A 1 231 ? 1.997 5.623 -12.000 1.00 77.56 231 THR A N 1
ATOM 1684 C CA . THR A 1 231 ? 0.701 5.061 -11.621 1.00 77.56 231 THR A CA 1
ATOM 1685 C C . THR A 1 231 ? 0.195 4.122 -12.699 1.00 77.56 231 THR A C 1
ATOM 1687 O O . THR A 1 231 ? 0.614 4.181 -13.858 1.00 77.56 231 THR A O 1
ATOM 1690 N N . PHE A 1 232 ? -0.713 3.232 -12.318 1.00 86.94 232 PHE A N 1
ATOM 1691 C CA . PHE A 1 232 ? -1.444 2.429 -13.276 1.00 86.94 232 PHE A CA 1
ATOM 1692 C C . PHE A 1 232 ? -2.925 2.337 -12.931 1.00 86.94 232 PHE A C 1
ATOM 1694 O O . PHE A 1 232 ? -3.337 2.311 -11.768 1.00 86.94 232 PHE A O 1
ATOM 1701 N N . THR A 1 233 ? -3.725 2.200 -13.979 1.00 80.31 233 THR A N 1
ATOM 1702 C CA . THR A 1 233 ? -5.070 1.631 -13.905 1.00 80.31 233 THR A CA 1
ATOM 1703 C C . THR A 1 233 ? -5.104 0.346 -14.714 1.00 80.31 233 THR A C 1
ATOM 1705 O O . THR A 1 233 ? -4.302 0.148 -15.626 1.00 80.31 233 THR A O 1
ATOM 1708 N N . ALA A 1 234 ? -6.004 -0.562 -14.365 1.00 87.50 234 ALA A N 1
ATOM 1709 C CA . ALA A 1 234 ? -6.163 -1.817 -15.069 1.00 87.50 234 ALA A CA 1
ATOM 1710 C C . ALA A 1 234 ? -7.626 -2.247 -15.112 1.00 87.50 234 ALA A C 1
ATOM 1712 O O . ALA A 1 234 ? -8.347 -2.148 -14.119 1.00 87.50 234 ALA A O 1
ATOM 1713 N N . ALA A 1 235 ? -8.031 -2.750 -16.276 1.00 85.88 235 ALA A N 1
ATOM 1714 C CA . ALA A 1 235 ? -9.366 -3.260 -16.546 1.00 85.88 235 ALA A CA 1
ATOM 1715 C C . ALA A 1 235 ? -9.298 -4.702 -17.060 1.00 85.88 235 ALA A C 1
ATOM 1717 O O . ALA A 1 235 ? -8.476 -5.031 -17.921 1.00 85.88 235 ALA A O 1
ATOM 1718 N N . ARG A 1 236 ? -10.171 -5.576 -16.561 1.00 90.75 236 ARG A N 1
ATOM 1719 C CA . ARG A 1 236 ? -10.250 -6.970 -17.006 1.00 90.75 236 ARG A CA 1
ATOM 1720 C C . ARG A 1 236 ? -10.736 -7.038 -18.458 1.00 90.75 236 ARG A C 1
ATOM 1722 O O . ARG A 1 236 ? -11.733 -6.413 -18.823 1.00 90.75 236 ARG A O 1
ATOM 1729 N N . LYS A 1 237 ? -10.042 -7.811 -19.296 1.00 83.44 237 LYS A N 1
ATOM 1730 C CA . LYS A 1 237 ? -10.490 -8.117 -20.660 1.00 83.44 237 LYS A CA 1
ATOM 1731 C C . LYS A 1 237 ? -11.635 -9.132 -20.592 1.00 83.44 237 LYS A C 1
ATOM 1733 O O . LYS A 1 237 ? -11.540 -10.115 -19.859 1.00 83.44 237 LYS A O 1
ATOM 1738 N N . LYS A 1 238 ? -12.713 -8.850 -21.325 1.00 72.12 238 LYS A N 1
ATOM 1739 C CA . LYS A 1 238 ? -13.863 -9.750 -21.495 1.00 72.12 238 LYS A CA 1
ATOM 1740 C C . LYS A 1 238 ? -13.592 -10.794 -22.567 1.00 72.12 238 LYS A C 1
ATOM 1742 O O . LYS A 1 238 ? -12.849 -10.457 -23.516 1.00 72.12 238 LYS A O 1
#

Foldseek 3Di:
DDDDDDDDDDDDDDDDPPPPPLDWDDPAAKKWKWWAWPNDIFTWIWHWDDDPQKIWTWIQGPLGIWIKIWGTDRFKIKIWTWDADPVGIWIKIWIWGDDHQKIKTKIDTPVTITIMIIGDDCCVVVPPPPDPDDDPPQDPAAKKWKWKDWPPDIFTWIWGWDDDPFKIWTWIQGPVQGIFIKTWTDDRQKTKMWTWDDDPNDIWIKIWIWGDPDNFKIKTKIDTRVPTIIIMIMGGDD

Nearest PDB structures (foldseek):
  7n35-assembly2_B  TM=6.642E-01  e=9.254E-04  Yersinia aleksiciae
  1dc9-assembly1_A  TM=6.101E-01  e=2.013E-03  Rattus norvegicus
  7sfp-assembly1_A  TM=3.012E-01  e=1.554E-03  Streptomyces ossamyceticus
  1mdc-assembly1_A  TM=2.721E-01  e=1.442E-02  Manduca sexta
  5z4g-assembly2_B  TM=2.636E-01  e=2.134E-01  Ramazzottius varieornatus

Secondary structure (DSSP, 8-state):
----------------------PPP---EEEEEEEEETTEEEEEEEEEEEETTEEEEEEEETTEEEEEEEEEETTEEEEEEEEEETTEEEEEEEEEEEETTEEEEEEEETTEEEEEEEE-TTHHHH-S---SS--------EEEEEEEEETTEEE--EEEEEEETTEEEEEEEETTTEEEEEEEEEETTEEEEEEEEEETTEEEEEEEEEEEEETTEEEEEEEETTS-EEEEEEEE--

pLDDT: mean 75.8, std 16.42, range [34.09, 95.5]